Protein AF-A0A1F8PYB9-F1 (afdb_monomer)

Sequence (201 aa):
MAIEIEKSSCTGCSYCVLGCPTQAIRMVVEKDAWPDIDPGLCTECGDCLYLCPNNVFSAPWLEARPVELDEGYDAIVIGAGIGGLMTAAGLARAGKKVLVLEQLGFIGGKYTHLDYQGYAITTAAWTCPGPKSRIGRLCTRLGAPIEWVTIRDVTSRGEHWVLTRDGRRFGSTDEARKRWWAALKGWQRATGGSPICMTQA

Secondary structure (DSSP, 8-state):
---EE-GGG-----HHHHT-TT--EEEEESSSEEEEE-TTT-----HHHHH-TT--EE-TTTSPPPPPPPS--SEEEE--BHHHHHHHHHHHHTT--EEEE-SSSSSBGGG-EEEETTEEEE-S------TTSHHHHHHHHHT-------TT-TT------EE-TT--EES-HHHHHHHHHHHHHHHHHHHT--S------

Structure (mmCIF, N/CA/C/O backbone):
data_AF-A0A1F8PYB9-F1
#
_entry.id   AF-A0A1F8PYB9-F1
#
loop_
_atom_site.group_PDB
_atom_site.id
_atom_site.type_symbol
_atom_site.label_atom_id
_atom_site.label_alt_id
_atom_site.label_comp_id
_atom_site.label_asym_id
_atom_site.label_entity_id
_atom_site.label_seq_id
_atom_site.pdbx_PDB_ins_code
_atom_site.Cartn_x
_atom_site.Cartn_y
_atom_site.Cartn_z
_atom_site.occupancy
_atom_site.B_iso_or_equiv
_atom_site.auth_seq_id
_atom_site.auth_comp_id
_atom_site.auth_asym_id
_atom_site.auth_atom_id
_atom_site.pdbx_PDB_model_num
ATOM 1 N N . MET A 1 1 ? 11.063 -19.087 -16.675 1.00 61.28 1 MET A N 1
ATOM 2 C CA . MET A 1 1 ? 11.080 -18.387 -15.379 1.00 61.28 1 MET A CA 1
ATOM 3 C C . MET A 1 1 ? 10.445 -17.040 -15.639 1.00 61.28 1 MET A C 1
ATOM 5 O O . MET A 1 1 ? 11.020 -16.268 -16.395 1.00 61.28 1 MET A O 1
ATOM 9 N N . ALA A 1 2 ? 9.202 -16.836 -15.214 1.00 75.88 2 ALA A N 1
ATOM 10 C CA . ALA A 1 2 ? 8.488 -15.604 -15.523 1.00 75.88 2 ALA A CA 1
ATOM 11 C C . ALA A 1 2 ? 7.409 -15.378 -14.471 1.00 75.88 2 ALA A C 1
ATOM 13 O O . ALA A 1 2 ? 6.458 -16.148 -14.392 1.00 75.88 2 ALA A O 1
ATOM 14 N N . ILE A 1 3 ? 7.580 -14.325 -13.678 1.00 93.88 3 ILE A N 1
ATOM 15 C CA . ILE A 1 3 ? 6.450 -13.674 -13.023 1.00 93.88 3 ILE A CA 1
ATOM 16 C C . ILE A 1 3 ? 5.534 -13.201 -14.157 1.00 93.88 3 ILE A C 1
ATOM 18 O O . ILE A 1 3 ? 5.980 -12.476 -15.051 1.00 93.88 3 ILE A O 1
ATOM 22 N N . GLU A 1 4 ? 4.291 -13.663 -14.166 1.00 94.94 4 GLU A N 1
ATOM 23 C CA . GLU A 1 4 ? 3.305 -13.304 -15.182 1.00 94.94 4 GLU A CA 1
ATOM 24 C C . GLU A 1 4 ? 2.754 -11.898 -14.915 1.00 94.94 4 GLU A C 1
ATOM 26 O O . GLU A 1 4 ? 2.692 -11.457 -13.767 1.00 94.94 4 GLU A O 1
ATOM 31 N N . ILE A 1 5 ? 2.405 -11.171 -15.984 1.00 95.81 5 ILE A N 1
ATOM 32 C CA . ILE A 1 5 ? 1.985 -9.764 -15.915 1.00 95.81 5 ILE A CA 1
ATOM 33 C C . ILE A 1 5 ? 0.692 -9.564 -16.713 1.00 95.81 5 ILE A C 1
ATOM 35 O O . ILE A 1 5 ? 0.707 -9.598 -17.946 1.00 95.81 5 ILE A O 1
ATOM 39 N N . GLU A 1 6 ? -0.405 -9.259 -16.020 1.00 96.06 6 GLU A N 1
ATOM 40 C CA . GLU A 1 6 ? -1.681 -8.859 -16.618 1.00 96.06 6 GLU A CA 1
ATOM 41 C C . GLU A 1 6 ? -1.638 -7.385 -17.049 1.00 96.06 6 GLU A C 1
ATOM 43 O O . GLU A 1 6 ? -1.972 -6.458 -16.302 1.00 96.06 6 GLU A O 1
ATOM 48 N N . LYS A 1 7 ? -1.183 -7.153 -18.282 1.00 94.94 7 LYS A N 1
ATOM 49 C CA . LYS A 1 7 ? -0.927 -5.804 -18.808 1.00 94.94 7 LYS A CA 1
ATOM 50 C C . LYS A 1 7 ? -2.180 -4.931 -18.868 1.00 94.94 7 LYS A C 1
ATOM 52 O O . LYS A 1 7 ? -2.067 -3.728 -18.656 1.00 94.94 7 LYS A O 1
ATOM 57 N N . SER A 1 8 ? -3.357 -5.508 -19.123 1.00 94.31 8 SER A N 1
ATOM 58 C CA . SER A 1 8 ? -4.595 -4.734 -19.310 1.00 94.31 8 SER A CA 1
ATOM 59 C C . SER A 1 8 ? -5.075 -4.035 -18.033 1.00 94.31 8 SER A C 1
ATOM 61 O O . SER A 1 8 ? -5.722 -2.992 -18.101 1.00 94.31 8 SER A O 1
ATOM 63 N N . SER A 1 9 ? -4.705 -4.573 -16.868 1.00 94.62 9 SER A N 1
ATOM 64 C CA . SER A 1 9 ? -5.049 -4.022 -15.552 1.00 94.62 9 SER A CA 1
ATOM 65 C C . SER A 1 9 ? -3.976 -3.072 -15.002 1.00 94.62 9 SER A C 1
ATOM 67 O O . SER A 1 9 ? -4.119 -2.518 -13.908 1.00 94.62 9 SER A O 1
ATOM 69 N N . CYS A 1 10 ? -2.872 -2.866 -15.726 1.00 95.75 10 CYS A N 1
ATOM 70 C CA . CYS A 1 10 ? -1.803 -1.991 -15.273 1.00 95.75 10 CYS A CA 1
ATOM 71 C C . CYS A 1 10 ? -2.157 -0.517 -15.500 1.00 95.75 10 CYS A C 1
ATOM 73 O O . CYS A 1 10 ? -2.476 -0.090 -16.603 1.00 95.75 10 CYS A O 1
ATOM 75 N N . THR A 1 11 ? -2.038 0.295 -14.449 1.00 94.00 11 THR A N 1
ATOM 76 C CA . THR A 1 11 ? -2.284 1.745 -14.526 1.00 94.00 11 THR A CA 1
ATOM 77 C C . THR A 1 11 ? -1.016 2.572 -14.746 1.00 94.00 11 THR A C 1
ATOM 79 O O . THR A 1 11 ? -1.073 3.799 -14.718 1.00 94.00 11 THR A O 1
ATOM 82 N N . GLY A 1 12 ? 0.153 1.935 -14.880 1.00 94.94 12 GLY A N 1
ATOM 83 C CA . GLY A 1 12 ? 1.436 2.636 -15.018 1.00 94.94 12 GLY A CA 1
ATOM 84 C C . GLY A 1 12 ? 1.910 3.382 -13.760 1.00 94.94 12 GLY A C 1
ATOM 85 O O . GLY A 1 12 ? 2.812 4.213 -13.839 1.00 94.94 12 GLY A O 1
ATOM 86 N N . CYS A 1 13 ? 1.348 3.092 -12.576 1.00 93.12 13 CYS A N 1
ATOM 87 C CA . CYS A 1 13 ? 1.669 3.809 -11.328 1.00 93.12 13 CYS A CA 1
ATOM 88 C C . CYS A 1 13 ? 3.127 3.677 -10.849 1.00 93.12 13 CYS A C 1
ATOM 90 O O . CYS A 1 13 ? 3.539 4.401 -9.947 1.00 93.12 13 CYS A O 1
ATOM 92 N N . SER A 1 14 ? 3.898 2.757 -11.436 1.00 94.62 14 SER A N 1
ATOM 93 C CA . SER A 1 14 ? 5.331 2.560 -11.185 1.00 94.62 14 SER A CA 1
ATOM 94 C C . SER A 1 14 ? 5.722 2.137 -9.760 1.00 94.62 14 SER A C 1
ATOM 96 O O . SER A 1 14 ? 6.905 2.128 -9.446 1.00 94.62 14 SER A O 1
ATOM 98 N N . TYR A 1 15 ? 4.786 1.695 -8.911 1.00 95.56 15 TYR A N 1
ATOM 99 C CA . TYR A 1 15 ? 5.112 1.202 -7.559 1.00 95.56 15 TYR A CA 1
ATOM 100 C C . TYR A 1 15 ? 6.120 0.046 -7.588 1.00 95.56 15 TYR A C 1
ATOM 102 O O . TYR A 1 15 ? 7.078 0.038 -6.824 1.00 95.56 15 TYR A O 1
ATOM 110 N N . CYS A 1 16 ? 5.929 -0.899 -8.511 1.00 96.00 16 CYS A N 1
ATOM 111 C CA . CYS A 1 16 ? 6.835 -2.026 -8.717 1.00 96.00 16 CYS A CA 1
ATOM 112 C C . CYS A 1 16 ? 8.233 -1.599 -9.183 1.00 96.00 16 CYS A C 1
ATOM 114 O O . CYS A 1 16 ? 9.203 -2.252 -8.830 1.00 96.00 16 CYS A O 1
ATOM 116 N N . VAL A 1 17 ? 8.346 -0.508 -9.946 1.00 96.19 17 VAL A N 1
ATOM 117 C CA . VAL A 1 17 ? 9.638 0.051 -10.371 1.00 96.19 17 VAL A CA 1
ATOM 118 C C . VAL A 1 17 ? 10.334 0.695 -9.178 1.00 96.19 17 VAL A C 1
ATOM 120 O O . VAL A 1 17 ? 11.498 0.413 -8.917 1.00 96.19 17 VAL A O 1
ATOM 123 N N . LEU A 1 18 ? 9.605 1.529 -8.432 1.00 94.88 18 LEU A N 1
ATOM 124 C CA . LEU A 1 18 ? 10.143 2.269 -7.291 1.00 94.88 18 LEU A CA 1
ATOM 125 C C . LEU A 1 18 ? 10.603 1.343 -6.163 1.00 94.88 18 LEU A C 1
ATOM 127 O O . LEU A 1 18 ? 11.641 1.593 -5.564 1.00 94.88 18 LEU A O 1
ATOM 131 N N . GLY A 1 19 ? 9.848 0.282 -5.884 1.00 94.44 19 GLY A N 1
ATOM 132 C CA . GLY A 1 19 ? 10.175 -0.650 -4.809 1.00 94.44 19 GLY A CA 1
ATOM 133 C C . GLY A 1 19 ? 10.976 -1.880 -5.239 1.00 94.44 19 GLY A C 1
ATOM 134 O O . GLY A 1 19 ? 11.184 -2.749 -4.404 1.00 94.44 19 GLY A O 1
ATOM 135 N N . CYS A 1 20 ? 11.418 -2.000 -6.500 1.00 95.62 20 CYS A N 1
ATOM 136 C CA . CYS A 1 20 ? 12.241 -3.141 -6.909 1.00 95.62 20 CYS A CA 1
ATOM 137 C C . CYS A 1 20 ? 13.664 -3.010 -6.331 1.00 95.62 20 CYS A C 1
ATOM 139 O O . CYS A 1 20 ? 14.404 -2.114 -6.752 1.00 95.62 20 CYS A O 1
ATOM 141 N N . PRO A 1 21 ? 14.103 -3.920 -5.441 1.00 94.44 21 PRO A N 1
ATOM 142 C CA . PRO A 1 21 ? 15.392 -3.787 -4.762 1.00 94.44 21 PRO A CA 1
ATOM 143 C C . PRO A 1 21 ? 16.587 -3.929 -5.711 1.00 94.44 21 PRO A C 1
ATOM 145 O O . PRO A 1 21 ? 17.641 -3.345 -5.469 1.00 94.44 21 PRO A O 1
ATOM 148 N N . THR A 1 22 ? 16.431 -4.680 -6.805 1.00 95.88 22 THR A N 1
ATOM 149 C CA . THR A 1 22 ? 17.487 -4.908 -7.803 1.00 95.88 22 THR A CA 1
ATOM 150 C C . THR A 1 22 ? 17.332 -4.060 -9.059 1.00 95.88 22 THR A C 1
ATOM 152 O O . THR A 1 22 ? 18.095 -4.233 -10.004 1.00 95.88 22 THR A O 1
ATOM 155 N N . GLN A 1 23 ? 16.356 -3.143 -9.085 1.00 95.62 23 GLN A N 1
ATOM 156 C CA . GLN A 1 23 ? 16.054 -2.294 -10.245 1.00 95.62 23 GLN A CA 1
ATOM 157 C C . GLN A 1 23 ? 15.802 -3.093 -11.540 1.00 95.62 23 GLN A C 1
ATOM 159 O O . GLN A 1 23 ? 15.997 -2.590 -12.643 1.00 95.62 23 GLN A O 1
ATOM 164 N N . ALA A 1 24 ? 15.331 -4.337 -11.412 1.00 97.25 24 ALA A N 1
ATOM 165 C CA . ALA A 1 24 ? 15.043 -5.225 -12.535 1.00 97.25 24 ALA A CA 1
ATOM 166 C C . ALA A 1 24 ? 13.796 -4.817 -13.334 1.00 97.25 24 ALA A C 1
ATOM 168 O O . ALA A 1 24 ? 13.572 -5.334 -14.423 1.00 97.25 24 ALA A O 1
ATOM 169 N N . ILE A 1 25 ? 12.950 -3.935 -12.795 1.00 97.06 25 ILE A N 1
ATOM 170 C CA . ILE A 1 25 ? 11.667 -3.574 -13.402 1.00 97.06 25 ILE A CA 1
ATOM 171 C C . ILE A 1 25 ? 11.765 -2.181 -14.010 1.00 97.06 25 ILE A C 1
ATOM 173 O O . ILE A 1 25 ? 12.083 -1.215 -13.318 1.00 97.06 25 ILE A O 1
ATOM 177 N N . ARG A 1 26 ? 11.399 -2.059 -15.286 1.00 96.69 26 ARG A N 1
ATOM 178 C CA . ARG A 1 26 ? 11.195 -0.773 -15.963 1.00 96.69 26 ARG A CA 1
ATOM 179 C C . ARG A 1 26 ? 9.743 -0.608 -16.388 1.00 96.69 26 ARG A C 1
ATOM 181 O O . ARG A 1 26 ? 9.027 -1.588 -16.576 1.00 96.69 26 ARG A O 1
ATOM 188 N N . MET A 1 27 ? 9.317 0.640 -16.566 1.00 96.56 27 MET A N 1
ATOM 189 C CA . MET A 1 27 ? 7.995 0.942 -17.109 1.00 96.56 27 MET A CA 1
ATOM 190 C C . MET A 1 27 ? 8.078 1.208 -18.602 1.00 96.56 27 MET A C 1
ATOM 192 O O . MET A 1 27 ? 8.772 2.127 -19.035 1.00 96.56 27 MET A O 1
ATOM 196 N N . VAL A 1 28 ? 7.362 0.402 -19.378 1.00 95.88 28 VAL A N 1
ATOM 197 C CA . VAL A 1 28 ? 7.122 0.665 -20.793 1.00 95.88 28 VAL A CA 1
ATOM 198 C C . VAL A 1 28 ? 5.879 1.537 -20.877 1.00 95.88 28 VAL A C 1
ATOM 200 O O . VAL A 1 28 ? 4.845 1.196 -20.306 1.00 95.88 28 VAL A O 1
ATOM 203 N N . VAL A 1 29 ? 6.003 2.687 -21.537 1.00 93.56 29 VAL A N 1
ATOM 204 C CA . VAL A 1 29 ? 4.926 3.672 -21.679 1.00 93.56 29 VAL A CA 1
ATOM 205 C C . VAL A 1 29 ? 4.746 3.973 -23.159 1.00 93.56 29 VAL A C 1
ATOM 207 O O . VAL A 1 29 ? 5.607 4.587 -23.786 1.00 93.56 29 VAL A O 1
ATOM 210 N N . GLU A 1 30 ? 3.617 3.539 -23.702 1.00 89.50 30 GLU A N 1
ATOM 211 C CA . GLU A 1 30 ? 3.181 3.798 -25.071 1.00 89.50 30 GLU A CA 1
ATOM 212 C C . GLU A 1 30 ? 1.763 4.397 -25.034 1.00 89.50 30 GLU A C 1
ATOM 214 O O . GLU A 1 30 ? 1.504 5.334 -24.279 1.00 89.50 30 GLU A O 1
ATOM 219 N N . LYS A 1 31 ? 0.827 3.870 -25.836 1.00 89.19 31 LYS A N 1
ATOM 220 C CA . LYS A 1 31 ? -0.603 4.165 -25.678 1.00 89.19 31 LYS A CA 1
ATOM 221 C C . LYS A 1 31 ? -1.126 3.675 -24.320 1.00 89.19 31 LYS A C 1
ATOM 223 O O . LYS A 1 31 ? -1.939 4.357 -23.705 1.00 89.19 31 LYS A O 1
ATOM 228 N N . ASP A 1 32 ? -0.622 2.524 -23.885 1.00 90.44 32 ASP A N 1
ATOM 229 C CA . ASP A 1 32 ? -0.861 1.914 -22.578 1.00 90.44 32 ASP A CA 1
ATOM 230 C C . ASP A 1 32 ? 0.469 1.839 -21.802 1.00 90.44 32 ASP A C 1
ATOM 232 O O . ASP A 1 32 ? 1.531 2.147 -22.350 1.00 90.44 32 ASP A O 1
ATOM 236 N N . ALA A 1 33 ? 0.436 1.441 -20.528 1.00 92.25 33 ALA A N 1
ATOM 237 C CA . ALA A 1 33 ? 1.639 1.312 -19.705 1.00 92.25 33 ALA A CA 1
ATOM 238 C C . ALA A 1 33 ? 1.704 -0.052 -19.011 1.00 92.25 33 ALA A C 1
ATOM 240 O O . ALA A 1 33 ? 0.710 -0.497 -18.441 1.00 92.25 33 ALA A O 1
ATOM 241 N N . TRP A 1 34 ? 2.870 -0.704 -19.024 1.00 96.00 34 TRP A N 1
ATOM 242 C CA . TRP A 1 34 ? 3.085 -1.990 -18.350 1.00 96.00 34 TRP A CA 1
ATOM 243 C C . TRP A 1 34 ? 4.531 -2.170 -17.860 1.00 96.00 34 TRP A C 1
ATOM 245 O O . TRP A 1 34 ? 5.466 -1.611 -18.443 1.00 96.00 34 TRP A O 1
ATOM 255 N N . PRO A 1 35 ? 4.741 -2.967 -16.796 1.00 97.00 35 PRO A N 1
ATOM 256 C CA . PRO A 1 35 ? 6.075 -3.325 -16.342 1.00 97.00 35 PRO A CA 1
ATOM 257 C C . PRO A 1 35 ? 6.736 -4.331 -17.283 1.00 97.00 35 PRO A C 1
ATOM 259 O O . PRO A 1 35 ? 6.098 -5.259 -17.777 1.00 97.00 35 PRO A O 1
ATOM 262 N N . ASP A 1 36 ? 8.035 -4.152 -17.482 1.00 96.25 36 ASP A N 1
ATOM 263 C CA . ASP A 1 36 ? 8.930 -5.091 -18.151 1.00 96.25 36 ASP A CA 1
ATOM 264 C C . ASP A 1 36 ? 10.038 -5.478 -17.166 1.00 96.25 36 ASP A C 1
ATOM 266 O O . ASP A 1 36 ? 10.626 -4.599 -16.528 1.00 96.25 36 ASP A O 1
ATOM 270 N N . ILE A 1 37 ? 10.265 -6.782 -16.992 1.00 96.88 37 ILE A N 1
ATOM 271 C CA . ILE A 1 37 ? 11.191 -7.334 -15.995 1.00 96.88 37 ILE A CA 1
ATOM 272 C C . ILE A 1 37 ? 12.426 -7.870 -16.716 1.00 96.88 37 ILE A C 1
ATOM 274 O O . ILE A 1 37 ? 12.310 -8.751 -17.565 1.00 96.88 37 ILE A O 1
ATOM 278 N N . ASP A 1 38 ? 13.605 -7.384 -16.335 1.00 96.69 38 ASP A N 1
ATOM 279 C CA . ASP A 1 38 ? 14.887 -7.926 -16.772 1.00 96.69 38 ASP A CA 1
ATOM 280 C C . ASP A 1 38 ? 15.201 -9.230 -16.006 1.00 96.69 38 ASP A C 1
ATOM 282 O O . ASP A 1 38 ? 15.455 -9.194 -14.793 1.00 96.69 38 ASP A O 1
ATOM 286 N N . PRO A 1 39 ? 15.210 -10.397 -16.678 1.00 95.19 39 PRO A N 1
ATOM 287 C CA . PRO A 1 39 ? 15.487 -11.673 -16.027 1.00 95.19 39 PRO A CA 1
ATOM 288 C C . PRO A 1 39 ? 16.938 -11.804 -15.540 1.00 95.19 39 PRO A C 1
ATOM 290 O O . PRO A 1 39 ? 17.203 -12.643 -14.687 1.00 95.19 39 PRO A O 1
ATOM 293 N N . GLY A 1 40 ? 17.876 -10.998 -16.050 1.00 96.12 40 GLY A N 1
ATOM 294 C CA . GLY A 1 40 ? 19.268 -10.986 -15.598 1.00 96.12 40 GLY A CA 1
ATOM 295 C C . GLY A 1 40 ? 19.474 -10.275 -14.258 1.00 96.12 40 GLY A C 1
ATOM 296 O O . GLY A 1 40 ? 20.477 -10.517 -13.591 1.00 96.12 40 GLY A O 1
ATOM 297 N N . LEU A 1 41 ? 18.530 -9.418 -13.856 1.00 96.62 41 LEU A N 1
ATOM 298 C CA . LEU A 1 41 ? 18.568 -8.664 -12.596 1.00 96.62 41 LEU A CA 1
ATOM 299 C C . LEU A 1 41 ? 17.531 -9.147 -11.572 1.00 96.62 41 LEU A C 1
ATOM 301 O O . LEU A 1 41 ? 17.651 -8.861 -10.378 1.00 96.62 41 LEU A O 1
ATOM 305 N N . CYS A 1 42 ? 16.481 -9.836 -12.021 1.00 96.69 42 CYS A N 1
ATOM 306 C CA . CYS A 1 42 ? 15.416 -10.315 -11.151 1.00 96.69 42 CYS A CA 1
ATOM 307 C C . CYS A 1 42 ? 15.914 -11.439 -10.232 1.00 96.69 42 CYS A C 1
ATOM 309 O O . CYS A 1 42 ? 16.421 -12.458 -10.691 1.00 96.69 42 CYS A O 1
ATOM 311 N N . THR A 1 43 ? 15.714 -11.272 -8.926 1.00 95.50 43 THR A N 1
ATOM 312 C CA . THR A 1 43 ? 16.060 -12.271 -7.901 1.00 95.50 43 THR A CA 1
ATOM 313 C C . THR A 1 43 ? 14.863 -13.089 -7.427 1.00 95.50 43 THR A C 1
ATOM 315 O O . THR A 1 43 ? 14.997 -13.852 -6.477 1.00 95.50 43 THR A O 1
ATOM 318 N N . GLU A 1 44 ? 13.691 -12.900 -8.042 1.00 94.88 44 GLU A N 1
ATOM 319 C CA . GLU A 1 44 ? 12.432 -13.518 -7.611 1.00 94.88 44 GLU A CA 1
ATOM 320 C C . GLU A 1 44 ? 12.097 -13.260 -6.130 1.00 94.88 44 GLU A C 1
ATOM 322 O O . GLU A 1 44 ? 11.562 -14.120 -5.442 1.00 94.88 44 GLU A O 1
ATOM 327 N N . CYS A 1 45 ? 12.377 -12.056 -5.620 1.00 94.50 45 CYS A N 1
ATOM 328 C CA . CYS A 1 45 ? 12.043 -11.706 -4.233 1.00 94.50 45 CYS A CA 1
ATOM 329 C C . CYS A 1 45 ? 10.530 -11.622 -3.961 1.00 94.50 45 CYS A C 1
ATOM 331 O O . CYS A 1 45 ? 10.105 -11.746 -2.819 1.00 94.50 45 CYS A O 1
ATOM 333 N N . GLY A 1 46 ? 9.717 -11.397 -4.999 1.00 94.75 46 GLY A N 1
ATOM 334 C CA . GLY A 1 46 ? 8.261 -11.297 -4.885 1.00 94.75 46 GLY A CA 1
ATOM 335 C C . GLY A 1 46 ? 7.720 -9.906 -4.536 1.00 94.75 46 GLY A C 1
ATOM 336 O O . GLY A 1 46 ? 6.509 -9.722 -4.579 1.00 94.75 46 GLY A O 1
ATOM 337 N N . ASP A 1 47 ? 8.562 -8.895 -4.286 1.00 95.19 47 ASP A N 1
ATOM 338 C CA . ASP A 1 47 ? 8.101 -7.556 -3.865 1.00 95.19 47 ASP A CA 1
ATOM 339 C C . ASP A 1 47 ? 7.074 -6.943 -4.826 1.00 95.19 47 ASP A C 1
ATOM 341 O O . ASP A 1 47 ? 6.094 -6.334 -4.406 1.00 95.19 47 ASP A O 1
ATOM 345 N N . CYS A 1 48 ? 7.247 -7.143 -6.136 1.00 96.00 48 CYS A N 1
ATOM 346 C CA . CYS A 1 48 ? 6.317 -6.617 -7.134 1.00 96.00 48 CYS A CA 1
ATOM 347 C C . CYS A 1 48 ? 4.872 -7.127 -6.971 1.00 96.00 48 CYS A C 1
ATOM 349 O O . CYS A 1 48 ? 3.949 -6.357 -7.253 1.00 96.00 48 CYS A O 1
ATOM 351 N N . LEU A 1 49 ? 4.669 -8.348 -6.455 1.00 96.25 49 LEU A N 1
ATOM 352 C CA . LEU A 1 49 ? 3.342 -8.900 -6.161 1.00 96.25 49 LEU A CA 1
ATOM 353 C C . LEU A 1 49 ? 2.645 -8.084 -5.062 1.00 96.25 49 LEU A C 1
ATOM 355 O O . LEU A 1 49 ? 1.462 -7.788 -5.184 1.00 96.25 49 LEU A O 1
ATOM 359 N N . TYR A 1 50 ? 3.388 -7.642 -4.044 1.00 95.25 50 TYR A N 1
ATOM 360 C CA . TYR A 1 50 ? 2.846 -6.939 -2.871 1.00 95.25 50 TYR A CA 1
ATOM 361 C C . TYR A 1 50 ? 2.984 -5.415 -2.932 1.00 95.25 50 TYR A C 1
ATOM 363 O O . TYR A 1 50 ? 2.467 -4.701 -2.076 1.00 95.25 50 TYR A O 1
ATOM 371 N N . LEU A 1 51 ? 3.677 -4.881 -3.934 1.00 95.31 51 LEU A N 1
ATOM 372 C CA . LEU A 1 51 ? 3.723 -3.445 -4.205 1.00 95.31 51 LEU A CA 1
ATOM 373 C C . LEU A 1 51 ? 2.619 -3.009 -5.172 1.00 95.31 51 LEU A C 1
ATOM 375 O O . LEU A 1 51 ? 2.299 -1.822 -5.232 1.00 95.31 51 LEU A O 1
ATOM 379 N N . CYS A 1 52 ? 2.066 -3.923 -5.973 1.00 95.62 52 CYS A N 1
ATOM 380 C CA . CYS A 1 52 ? 1.140 -3.561 -7.036 1.00 95.62 52 CYS A CA 1
ATOM 381 C C . CYS A 1 52 ? -0.296 -3.393 -6.518 1.00 95.62 52 CYS A C 1
ATOM 383 O O . CYS A 1 52 ? -0.948 -4.380 -6.201 1.00 95.62 52 CYS A O 1
ATOM 385 N N . PRO A 1 53 ? -0.869 -2.177 -6.532 1.00 94.44 53 PRO A N 1
ATOM 386 C CA . PRO A 1 53 ? -2.244 -1.978 -6.075 1.00 94.44 53 PRO A CA 1
ATOM 387 C C . PRO A 1 53 ? -3.301 -2.594 -7.003 1.00 94.44 53 PRO A C 1
ATOM 389 O O . PRO A 1 53 ? -4.451 -2.721 -6.596 1.00 94.44 53 PRO A O 1
ATOM 392 N N . ASN A 1 54 ? -2.930 -2.947 -8.238 1.00 95.56 54 ASN A N 1
ATOM 393 C CA . ASN A 1 54 ? -3.834 -3.544 -9.222 1.00 95.56 54 ASN A CA 1
ATOM 394 C C . ASN A 1 54 ? -3.630 -5.062 -9.374 1.00 95.56 54 ASN A C 1
ATOM 396 O O . ASN A 1 54 ? -4.217 -5.642 -10.279 1.00 95.56 54 ASN A O 1
ATOM 400 N N . ASN A 1 55 ? -2.776 -5.687 -8.548 1.00 95.06 55 ASN A N 1
ATOM 401 C CA . ASN A 1 55 ? -2.512 -7.134 -8.551 1.00 95.06 55 ASN A CA 1
ATOM 402 C C . ASN A 1 55 ? -2.205 -7.713 -9.946 1.00 95.06 55 ASN A C 1
ATOM 404 O O . ASN A 1 55 ? -2.698 -8.775 -10.309 1.00 95.06 55 ASN A O 1
ATOM 408 N N . VAL A 1 56 ? -1.404 -7.003 -10.752 1.00 97.00 56 VAL A N 1
ATOM 409 C CA . VAL A 1 56 ? -1.095 -7.447 -12.128 1.00 97.00 56 VAL A CA 1
ATOM 410 C C . VAL A 1 56 ? -0.031 -8.537 -12.196 1.00 97.00 56 VAL A C 1
ATOM 412 O O . VAL A 1 56 ? 0.188 -9.067 -13.274 1.00 97.00 56 VAL A O 1
ATOM 415 N N . PHE A 1 57 ? 0.674 -8.817 -11.098 1.00 96.69 57 PHE A N 1
ATOM 416 C CA . PHE A 1 57 ? 1.745 -9.810 -11.065 1.00 96.69 57 PHE A CA 1
ATOM 417 C C . PHE A 1 57 ? 1.235 -11.122 -10.475 1.00 96.69 57 PHE A C 1
ATOM 419 O O . PHE A 1 57 ? 0.599 -11.102 -9.422 1.00 96.69 57 PHE A O 1
ATOM 426 N N . SER A 1 58 ? 1.581 -12.246 -11.099 1.00 95.00 58 SER A N 1
ATOM 427 C CA . SER A 1 58 ? 1.273 -13.588 -10.597 1.00 95.00 58 SER A CA 1
ATOM 428 C C . SER A 1 58 ? 2.495 -14.502 -10.668 1.00 95.00 58 SER A C 1
ATOM 430 O O . SER A 1 58 ? 3.175 -14.604 -11.689 1.00 95.00 58 SER A O 1
ATOM 432 N N . ALA A 1 59 ? 2.793 -15.162 -9.549 1.00 94.94 59 ALA A N 1
ATOM 433 C CA . ALA A 1 59 ? 3.851 -16.162 -9.433 1.00 94.94 59 ALA A CA 1
ATOM 434 C C . ALA A 1 59 ? 3.543 -17.069 -8.228 1.00 94.94 59 ALA A C 1
ATOM 436 O O . ALA A 1 59 ? 3.934 -16.729 -7.111 1.00 94.94 59 ALA A O 1
ATOM 437 N N . PRO A 1 60 ? 2.869 -18.221 -8.419 1.00 91.69 60 PRO A N 1
ATOM 438 C CA . PRO A 1 60 ? 2.387 -19.060 -7.314 1.00 91.69 60 PRO A CA 1
ATOM 439 C C . PRO A 1 60 ? 3.464 -19.508 -6.315 1.00 91.69 60 PRO A C 1
ATOM 441 O O . PRO A 1 60 ? 3.169 -19.785 -5.158 1.00 91.69 60 PRO A O 1
ATOM 444 N N . TRP A 1 61 ? 4.728 -19.578 -6.740 1.00 91.56 61 TRP A N 1
ATOM 445 C CA . TRP A 1 61 ? 5.858 -19.935 -5.876 1.00 91.56 61 TRP A CA 1
ATOM 446 C C . TRP A 1 61 ? 6.376 -18.776 -5.005 1.00 91.56 61 TRP A C 1
ATOM 448 O O . TRP A 1 61 ? 7.172 -19.020 -4.101 1.00 91.56 61 TRP A O 1
ATOM 458 N N . LEU A 1 62 ? 5.933 -17.541 -5.263 1.00 93.00 62 LEU A N 1
ATOM 459 C CA . LEU A 1 62 ? 6.261 -16.324 -4.505 1.00 93.00 62 LEU A CA 1
ATOM 460 C C . LEU A 1 62 ? 5.069 -15.793 -3.694 1.00 93.00 62 LEU A C 1
ATOM 462 O O . LEU A 1 62 ? 5.183 -14.786 -2.989 1.00 93.00 62 LEU A O 1
ATOM 466 N N . GLU A 1 63 ? 3.914 -16.450 -3.792 1.00 88.31 63 GLU A N 1
ATOM 467 C CA . GLU A 1 63 ? 2.741 -16.101 -3.003 1.00 88.31 63 GLU A CA 1
ATOM 468 C C . GLU A 1 63 ? 2.960 -16.433 -1.521 1.00 88.31 63 GLU A C 1
ATOM 470 O O . GLU A 1 63 ? 3.533 -17.458 -1.140 1.00 88.31 63 GLU A O 1
ATOM 475 N N . ALA A 1 64 ? 2.516 -15.521 -0.662 1.00 85.62 64 ALA A N 1
ATOM 476 C CA . ALA A 1 64 ? 2.642 -15.626 0.770 1.00 85.62 64 ALA A CA 1
ATOM 477 C C . ALA A 1 64 ? 1.735 -16.755 1.234 1.00 85.62 64 ALA A C 1
ATOM 479 O O . ALA A 1 64 ? 0.602 -16.910 0.773 1.00 85.62 64 ALA A O 1
ATOM 480 N N . ARG A 1 65 ? 2.233 -17.543 2.185 1.00 85.56 65 ARG A N 1
ATOM 481 C CA . ARG A 1 65 ? 1.398 -18.564 2.808 1.00 85.56 65 ARG A CA 1
ATOM 482 C C . ARG A 1 65 ? 0.221 -17.880 3.506 1.00 85.56 65 ARG A C 1
ATO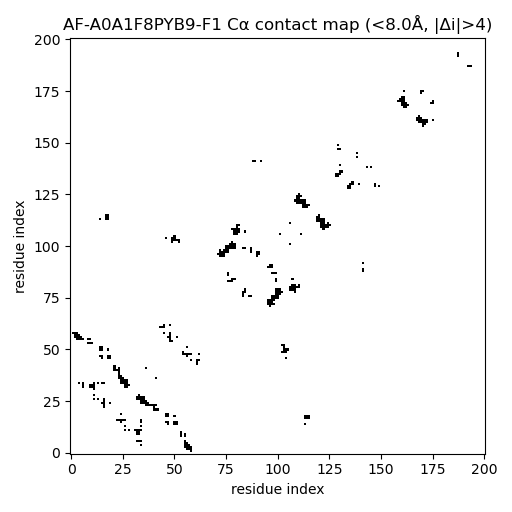M 484 O O . ARG A 1 65 ? 0.450 -16.883 4.196 1.00 85.56 65 ARG A O 1
ATOM 491 N N . PRO A 1 66 ? -1.004 -18.415 3.369 1.00 85.81 66 PRO A N 1
ATOM 492 C CA . PRO A 1 66 ? -2.135 -17.947 4.150 1.00 85.81 66 PRO A CA 1
ATOM 493 C C . PRO A 1 66 ? -1.775 -17.919 5.636 1.00 85.81 66 PRO A C 1
ATOM 495 O O . PRO A 1 66 ? -1.172 -18.859 6.157 1.00 85.81 66 PRO A O 1
ATOM 498 N N . VAL A 1 67 ? -2.107 -16.816 6.299 1.00 87.50 67 VAL A N 1
ATOM 499 C CA . VAL A 1 67 ? -1.943 -16.692 7.747 1.00 87.50 67 VAL A CA 1
ATOM 500 C C . VAL A 1 67 ? -3.097 -17.438 8.411 1.00 87.50 67 VAL A C 1
ATOM 502 O O . VAL A 1 67 ? -4.251 -17.229 8.040 1.00 87.50 67 VAL A O 1
ATOM 505 N N . GLU A 1 68 ? -2.785 -18.290 9.386 1.00 90.88 68 GLU A N 1
ATOM 506 C CA . GLU A 1 68 ? -3.798 -18.913 10.243 1.00 90.88 68 GLU A CA 1
ATOM 507 C C . GLU A 1 68 ? -4.543 -17.817 11.012 1.00 90.88 68 GLU A C 1
ATOM 509 O O . GLU A 1 68 ? -3.932 -17.000 11.706 1.00 90.88 68 GLU A O 1
ATOM 514 N N . LEU A 1 69 ? -5.863 -17.771 10.850 1.00 91.62 69 LEU A N 1
ATOM 515 C CA . LEU A 1 69 ? -6.716 -16.780 11.495 1.00 91.62 69 LEU A CA 1
ATOM 516 C C . LEU A 1 69 ? -7.342 -17.375 12.754 1.00 91.62 69 LEU A C 1
ATOM 518 O O . LEU A 1 69 ? -7.703 -18.550 12.784 1.00 91.62 69 LEU A O 1
ATOM 522 N N . ASP A 1 70 ? -7.527 -16.542 13.774 1.00 89.69 70 ASP A N 1
ATOM 523 C CA . ASP A 1 70 ? -8.276 -16.957 14.955 1.00 89.69 70 ASP A CA 1
ATOM 524 C C . ASP A 1 70 ? -9.746 -17.223 14.604 1.00 89.69 70 ASP A C 1
ATOM 526 O O . ASP A 1 70 ? -10.349 -16.537 13.771 1.00 89.69 70 ASP A O 1
ATOM 530 N N . GLU A 1 71 ? -10.381 -18.123 15.353 1.00 83.12 71 GLU A N 1
ATOM 531 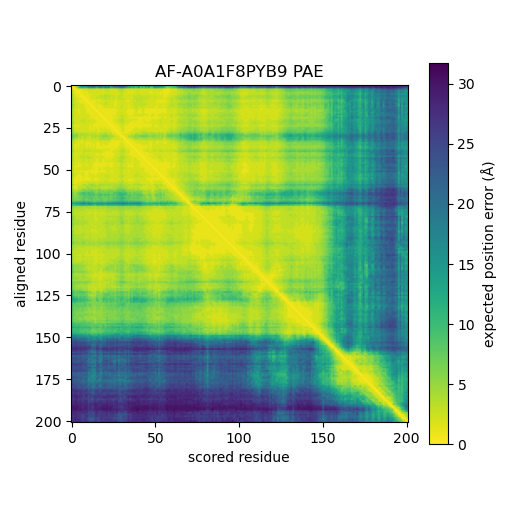C CA . GLU A 1 71 ? -11.833 -18.257 15.320 1.00 83.12 71 GLU A CA 1
ATOM 532 C C . GLU A 1 71 ? -12.495 -17.040 15.998 1.00 83.12 71 GLU A C 1
ATOM 534 O O . GLU A 1 71 ? -12.255 -16.726 17.168 1.00 83.12 71 GLU A O 1
ATOM 539 N N . GLY A 1 72 ? -13.335 -16.329 15.240 1.00 90.31 72 GLY A N 1
ATOM 540 C CA . GLY A 1 72 ? -14.189 -15.245 15.730 1.00 90.31 72 GLY A CA 1
ATOM 541 C C . GLY A 1 72 ? -13.553 -13.851 15.691 1.00 90.31 72 GLY A C 1
ATOM 542 O O . GLY A 1 72 ? -12.632 -13.539 16.446 1.00 90.31 72 GLY A O 1
ATOM 543 N N . TYR A 1 73 ? -14.133 -12.980 14.863 1.00 97.44 73 TYR A N 1
ATOM 544 C CA . TYR A 1 73 ? -13.915 -11.532 14.848 1.00 97.44 73 TYR A CA 1
ATOM 545 C C . TYR A 1 73 ? -15.278 -10.834 14.896 1.00 97.44 73 TYR A C 1
ATOM 547 O O . TYR A 1 73 ? -16.225 -11.281 14.252 1.00 97.44 73 TYR A O 1
ATOM 555 N N . ASP A 1 74 ? -15.382 -9.725 15.626 1.00 97.94 74 ASP A N 1
ATOM 556 C CA . ASP A 1 74 ? -16.581 -8.878 15.619 1.00 97.94 74 ASP A CA 1
ATOM 557 C C . 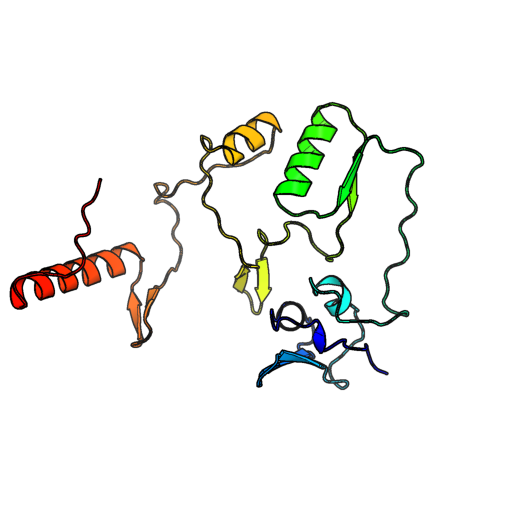ASP A 1 74 ? -16.730 -8.116 14.294 1.00 97.94 74 ASP A C 1
ATOM 559 O O . ASP A 1 74 ? -17.838 -7.769 13.888 1.00 97.94 74 ASP A O 1
ATOM 563 N N . ALA A 1 75 ? -15.604 -7.794 13.651 1.00 97.94 75 ALA A N 1
ATOM 564 C CA . ALA A 1 75 ? -15.565 -7.066 12.392 1.00 97.94 75 ALA A CA 1
ATOM 565 C C . ALA A 1 75 ? -14.301 -7.391 11.588 1.00 97.94 75 ALA A C 1
ATOM 567 O O . ALA A 1 75 ? -13.218 -7.565 12.149 1.00 97.94 75 ALA A O 1
ATOM 568 N N . ILE A 1 76 ? -14.444 -7.390 10.263 1.00 97.69 76 ILE A N 1
ATOM 569 C CA . ILE A 1 76 ? -13.337 -7.471 9.308 1.00 97.69 76 ILE A CA 1
ATOM 570 C C . ILE A 1 76 ? -13.296 -6.154 8.533 1.00 97.69 76 ILE A C 1
ATOM 572 O O . ILE A 1 76 ? -14.308 -5.711 7.990 1.00 97.69 76 ILE A O 1
ATOM 576 N N . VAL A 1 77 ? -12.128 -5.523 8.488 1.00 98.31 77 VAL A N 1
ATOM 577 C CA . VAL A 1 77 ? -11.865 -4.298 7.734 1.00 98.31 77 VAL A CA 1
ATOM 578 C C . VAL A 1 77 ? -10.931 -4.634 6.579 1.00 98.31 77 VAL A C 1
ATOM 580 O O . VAL A 1 77 ? -9.817 -5.101 6.796 1.00 98.31 77 VAL A O 1
ATOM 583 N N . ILE A 1 78 ? -11.381 -4.385 5.351 1.00 97.44 78 ILE A N 1
ATOM 584 C CA . ILE A 1 78 ? -10.595 -4.629 4.137 1.00 97.44 78 ILE A CA 1
ATOM 585 C C . ILE A 1 78 ? -9.969 -3.305 3.680 1.00 97.44 78 ILE A C 1
ATOM 587 O O . ILE A 1 78 ? -10.677 -2.337 3.396 1.00 97.44 78 ILE A O 1
ATOM 591 N N . GLY A 1 79 ? -8.641 -3.280 3.620 1.00 96.88 79 GLY A N 1
ATOM 592 C CA . GLY A 1 79 ? -7.790 -2.143 3.287 1.00 96.88 79 GLY A CA 1
ATOM 593 C C . GLY A 1 79 ? -7.236 -1.433 4.525 1.00 96.88 79 GLY A C 1
ATOM 594 O O . GLY A 1 79 ? -7.983 -0.886 5.336 1.00 96.88 79 GLY A O 1
ATOM 595 N N . ALA A 1 80 ? -5.912 -1.336 4.627 1.00 96.81 80 ALA A N 1
ATOM 596 C CA . ALA A 1 80 ? -5.187 -0.611 5.672 1.00 96.81 80 ALA A CA 1
ATOM 597 C C . ALA A 1 80 ? -4.828 0.826 5.247 1.00 96.81 80 ALA A C 1
ATOM 599 O O . ALA A 1 80 ? -3.809 1.387 5.651 1.00 96.81 80 ALA A O 1
ATOM 600 N N . GLY A 1 81 ? -5.681 1.459 4.439 1.00 94.56 81 GLY A N 1
ATOM 601 C CA . GLY A 1 81 ? -5.624 2.900 4.191 1.00 94.56 81 GLY A CA 1
ATOM 602 C C . GLY A 1 81 ? -6.094 3.718 5.400 1.00 94.56 81 GLY A C 1
ATOM 603 O O . GLY A 1 81 ? -6.584 3.173 6.389 1.00 94.56 81 GLY A O 1
ATOM 604 N N . ILE A 1 82 ? -6.027 5.051 5.298 1.00 90.81 82 ILE A N 1
ATOM 605 C CA . ILE A 1 82 ? -6.447 5.962 6.380 1.00 90.81 82 ILE A CA 1
ATOM 606 C C . ILE A 1 82 ? -7.854 5.646 6.921 1.00 90.81 82 ILE A C 1
ATOM 608 O O . ILE A 1 82 ? -8.053 5.604 8.130 1.00 90.81 82 ILE A O 1
ATOM 612 N N . GLY A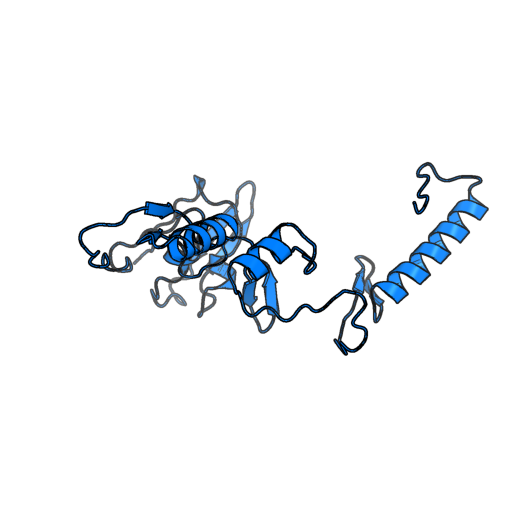 1 83 ? -8.821 5.371 6.038 1.00 92.19 83 GLY A N 1
ATOM 613 C CA . GLY A 1 83 ? -10.202 5.075 6.424 1.00 92.19 83 GLY A CA 1
ATOM 614 C C . GLY A 1 83 ? -10.355 3.724 7.121 1.00 92.19 83 GLY A C 1
ATOM 615 O O . GLY A 1 83 ? -11.051 3.637 8.133 1.00 92.19 83 GLY A O 1
ATOM 616 N N . GLY A 1 84 ? -9.672 2.691 6.623 1.00 96.25 84 GLY A N 1
ATOM 617 C CA . GLY A 1 84 ? -9.705 1.357 7.218 1.00 96.25 84 GLY A CA 1
ATOM 618 C C . GLY A 1 84 ? -9.026 1.329 8.582 1.00 96.25 84 GLY A C 1
ATOM 619 O O . GLY A 1 84 ? -9.636 0.906 9.559 1.00 96.25 84 GLY A O 1
ATOM 620 N N . LEU A 1 85 ? -7.826 1.905 8.696 1.00 94.50 85 LEU A N 1
ATOM 621 C CA . LEU A 1 85 ? -7.108 1.996 9.970 1.00 94.50 85 LEU A CA 1
ATOM 622 C C . LEU A 1 85 ? -7.873 2.820 11.012 1.00 94.50 85 LEU A C 1
ATOM 624 O O . LEU A 1 85 ? -7.960 2.416 12.169 1.00 94.50 85 LEU A O 1
ATOM 628 N N . MET A 1 86 ? -8.481 3.945 10.620 1.00 93.19 86 MET A N 1
ATOM 629 C CA . MET A 1 86 ? -9.314 4.743 11.528 1.00 93.19 86 MET A CA 1
ATOM 630 C C . MET A 1 86 ? -10.564 3.988 11.989 1.00 93.19 86 MET A C 1
ATOM 632 O O . MET A 1 86 ? -10.923 4.061 13.165 1.00 93.19 86 MET A O 1
ATOM 636 N N . THR A 1 87 ? -11.212 3.255 11.081 1.00 95.94 87 THR A N 1
ATOM 637 C CA . THR A 1 87 ? -12.371 2.408 11.399 1.00 95.94 87 THR A CA 1
ATOM 638 C C . THR A 1 87 ? -11.979 1.295 12.364 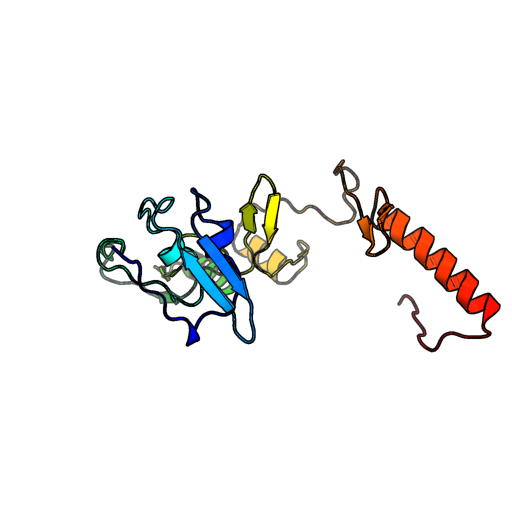1.00 95.94 87 THR A C 1
ATOM 640 O O . THR A 1 87 ? -12.605 1.145 13.413 1.00 95.94 87 THR A O 1
ATOM 643 N N . ALA A 1 88 ? -10.906 0.566 12.054 1.00 97.25 88 ALA A N 1
ATOM 644 C CA . ALA A 1 88 ? -10.403 -0.527 12.872 1.00 97.25 88 ALA A CA 1
ATOM 645 C C . ALA A 1 88 ? -10.002 -0.049 14.272 1.00 97.25 88 ALA A C 1
ATOM 647 O O . ALA A 1 88 ? -10.426 -0.639 15.262 1.00 97.25 88 ALA A O 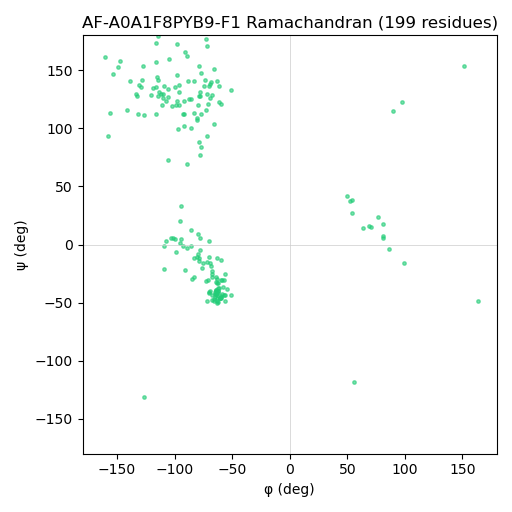1
ATOM 648 N N . ALA A 1 89 ? -9.275 1.069 14.372 1.00 95.31 89 ALA A N 1
ATOM 649 C CA . ALA A 1 89 ? -8.900 1.660 15.654 1.00 95.31 89 ALA A CA 1
ATOM 650 C C . ALA A 1 89 ? -10.126 2.095 16.476 1.00 95.31 89 ALA A C 1
ATOM 652 O O . ALA A 1 89 ? -10.161 1.899 17.691 1.00 95.31 89 ALA A O 1
ATOM 653 N N . GLY A 1 90 ? -11.147 2.662 15.827 1.00 95.56 90 GLY A N 1
ATOM 654 C CA . GLY A 1 90 ? -12.402 3.036 16.481 1.00 95.56 90 GLY A CA 1
ATOM 655 C C . GLY A 1 90 ? -13.156 1.832 17.046 1.00 95.56 90 GLY A C 1
ATOM 656 O O . GLY A 1 90 ? -13.580 1.865 18.201 1.00 95.56 90 GLY A O 1
ATOM 657 N N . LEU A 1 91 ? -13.280 0.763 16.258 1.00 96.94 91 LEU A N 1
ATOM 658 C CA . LEU A 1 91 ? -13.919 -0.489 16.668 1.00 96.94 91 LEU A CA 1
ATOM 659 C C . LEU A 1 91 ? -13.138 -1.186 17.791 1.00 96.94 91 LEU A C 1
ATOM 661 O O . LEU A 1 91 ? -13.734 -1.566 18.798 1.00 96.94 91 LEU A O 1
ATOM 665 N N . ALA A 1 92 ? -11.813 -1.274 17.673 1.00 96.00 92 ALA A N 1
ATOM 666 C CA . ALA A 1 92 ? -10.952 -1.837 18.711 1.00 96.00 92 ALA A CA 1
ATOM 667 C C . ALA A 1 92 ? -11.091 -1.069 20.034 1.00 96.00 92 ALA A C 1
ATOM 669 O O . ALA A 1 92 ? -11.260 -1.667 21.095 1.00 96.00 92 ALA A O 1
ATOM 670 N N . ARG A 1 93 ? -11.131 0.271 19.980 1.00 94.06 93 ARG A N 1
ATOM 671 C CA . ARG A 1 93 ? -11.378 1.112 21.161 1.00 94.06 93 ARG A CA 1
ATOM 672 C C . ARG A 1 93 ? -12.771 0.908 21.765 1.00 94.06 93 ARG A C 1
ATOM 674 O O . ARG A 1 93 ? -12.939 1.094 22.966 1.00 94.06 93 ARG A O 1
ATOM 681 N N . ALA A 1 94 ? -13.756 0.520 20.959 1.00 95.69 94 ALA A N 1
ATOM 682 C CA . ALA A 1 94 ? -15.087 0.130 21.422 1.00 95.69 94 ALA A CA 1
ATOM 683 C C . ALA A 1 94 ? -15.150 -1.317 21.963 1.00 95.69 94 ALA A C 1
ATOM 685 O O . ALA A 1 94 ? -16.242 -1.822 22.217 1.00 95.69 94 ALA A O 1
ATOM 686 N N . GLY A 1 95 ? -14.003 -1.985 22.138 1.00 96.38 95 GLY A N 1
ATOM 687 C CA . GLY A 1 95 ? -13.908 -3.336 22.693 1.00 96.38 95 GLY A CA 1
ATOM 688 C C . GLY A 1 95 ? -14.198 -4.452 21.690 1.00 96.38 95 GLY A C 1
ATOM 689 O O . GLY A 1 95 ? -14.498 -5.565 22.109 1.00 96.38 95 GLY A O 1
ATOM 690 N N . LYS A 1 96 ? -14.151 -4.170 20.381 1.00 98.00 96 LYS A N 1
ATOM 691 C CA . LYS A 1 96 ? -14.367 -5.168 19.323 1.00 98.00 96 LYS A CA 1
ATOM 692 C C . LYS A 1 96 ? -13.065 -5.862 18.931 1.00 98.00 96 LYS A C 1
ATOM 694 O O . LYS A 1 96 ? -12.035 -5.203 18.794 1.00 98.00 96 LYS A O 1
ATOM 699 N N . LYS A 1 97 ? -13.116 -7.172 18.679 1.00 97.75 97 LYS A N 1
ATOM 700 C CA . LYS A 1 97 ? -12.027 -7.935 18.058 1.00 97.75 97 LYS A CA 1
ATOM 701 C C . LYS A 1 97 ? -12.083 -7.732 16.543 1.00 97.75 97 LYS A C 1
ATOM 703 O O . LYS A 1 97 ? -13.003 -8.212 15.884 1.00 97.75 97 LYS A O 1
ATOM 708 N N . VAL A 1 98 ? -11.121 -6.991 15.998 1.00 97.81 98 VAL A N 1
ATOM 709 C CA . VAL A 1 98 ? -11.121 -6.560 14.590 1.00 97.81 98 VAL A CA 1
ATOM 710 C C . VAL A 1 98 ? -9.975 -7.212 13.826 1.00 97.81 98 VAL A C 1
ATOM 712 O O . VAL A 1 98 ? -8.830 -7.135 14.265 1.00 97.81 98 VAL A O 1
ATOM 715 N N . LEU A 1 99 ? -10.276 -7.789 12.663 1.00 97.31 99 LEU A N 1
ATOM 716 C CA . LEU A 1 99 ? -9.282 -8.206 11.673 1.00 97.31 99 LEU A CA 1
ATOM 717 C C . LEU A 1 99 ? -9.122 -7.107 10.620 1.00 97.31 99 LEU A C 1
ATOM 719 O O . LEU A 1 99 ? -10.120 -6.640 10.074 1.00 97.31 99 LEU A O 1
ATOM 723 N N . VAL A 1 100 ? -7.888 -6.710 10.311 1.00 97.31 100 VAL A N 1
ATOM 724 C CA . VAL A 1 100 ? -7.589 -5.816 9.182 1.00 97.31 100 VAL A CA 1
ATOM 725 C C . VAL A 1 100 ? -6.858 -6.618 8.116 1.00 97.31 100 VAL A C 1
ATOM 727 O O . VAL A 1 100 ? -5.842 -7.239 8.412 1.00 97.31 100 VAL A O 1
ATOM 730 N N . LEU A 1 101 ? -7.370 -6.592 6.889 1.00 95.75 101 LEU A N 1
ATOM 731 C CA . LEU A 1 101 ? -6.770 -7.248 5.731 1.00 95.75 101 LEU A CA 1
ATOM 732 C C . LEU A 1 101 ? -6.221 -6.189 4.780 1.00 95.75 101 LEU A C 1
ATOM 734 O O . LEU A 1 101 ? -6.934 -5.257 4.422 1.00 95.75 101 LEU A O 1
ATOM 738 N N . GLU A 1 102 ? -4.973 -6.333 4.358 1.00 95.25 102 GLU A N 1
ATOM 739 C CA . GLU A 1 102 ? -4.322 -5.466 3.377 1.00 95.25 102 GLU A CA 1
ATOM 740 C C . GLU A 1 102 ? -3.664 -6.348 2.319 1.00 95.25 102 GLU A C 1
ATOM 742 O O . GLU A 1 102 ? -3.091 -7.383 2.650 1.00 95.25 102 GLU A O 1
ATOM 747 N N . GLN A 1 103 ? -3.796 -5.955 1.054 1.00 93.81 103 GLN A N 1
ATOM 748 C CA . GLN A 1 103 ? -3.207 -6.689 -0.066 1.00 93.81 103 GLN A CA 1
ATOM 749 C C . GLN A 1 103 ? -1.744 -6.289 -0.294 1.00 93.81 103 GLN A C 1
ATOM 751 O O . GLN A 1 103 ? -0.951 -7.084 -0.788 1.00 93.81 103 GLN A O 1
ATOM 756 N N . LEU A 1 104 ? -1.389 -5.045 0.040 1.00 93.88 104 LEU A N 1
ATOM 757 C CA . LEU A 1 104 ? -0.042 -4.525 -0.119 1.00 93.88 104 LEU A CA 1
ATOM 758 C C . LEU A 1 104 ? 0.875 -5.019 1.006 1.00 93.88 104 LEU A C 1
ATOM 760 O O . LEU A 1 104 ? 0.453 -5.237 2.139 1.00 93.88 104 LEU A O 1
ATOM 764 N N . GLY A 1 105 ? 2.175 -5.086 0.724 1.00 91.75 105 GLY A N 1
ATOM 765 C CA . GLY A 1 105 ? 3.211 -5.410 1.713 1.00 91.75 105 GLY A CA 1
ATOM 766 C C . GLY A 1 105 ? 3.437 -4.310 2.759 1.00 91.75 105 GLY A C 1
ATOM 767 O O . GLY A 1 105 ? 4.337 -4.411 3.587 1.00 91.75 105 GLY A O 1
ATOM 768 N N . PHE A 1 106 ? 2.648 -3.234 2.712 1.00 92.06 106 PHE A N 1
ATOM 769 C CA . PHE A 1 106 ? 2.735 -2.074 3.586 1.00 92.06 106 PHE A CA 1
ATOM 770 C C . PHE A 1 106 ? 1.346 -1.467 3.828 1.00 92.06 106 PHE A C 1
ATOM 772 O O . PHE A 1 106 ? 0.426 -1.607 3.026 1.00 92.06 106 PHE A O 1
ATOM 779 N N . ILE A 1 107 ? 1.210 -0.722 4.924 1.00 94.62 107 ILE A N 1
ATOM 780 C CA . ILE A 1 107 ? -0.033 -0.034 5.301 1.00 94.62 107 ILE A CA 1
ATOM 781 C C . ILE A 1 107 ? -0.027 1.445 4.882 1.00 94.62 107 ILE A C 1
ATOM 783 O O . ILE A 1 107 ? 0.982 2.002 4.453 1.00 94.62 107 ILE A O 1
ATOM 787 N N . GLY A 1 108 ? -1.170 2.114 5.035 1.00 91.94 108 GLY A N 1
ATOM 788 C CA . GLY A 1 108 ? -1.351 3.543 4.760 1.00 91.94 108 GLY A CA 1
ATOM 789 C C . GLY A 1 108 ? -1.986 3.832 3.399 1.00 91.94 108 GLY A C 1
ATOM 790 O O . GLY A 1 108 ? -2.523 4.924 3.190 1.00 91.94 108 GLY A O 1
ATOM 791 N N . GLY A 1 109 ? -2.019 2.856 2.489 1.00 91.38 109 GLY A N 1
ATOM 792 C CA . GLY A 1 109 ? -2.635 2.996 1.170 1.00 91.38 109 GLY A CA 1
ATOM 793 C C . GLY A 1 109 ? -2.041 4.177 0.400 1.00 91.38 109 GLY A C 1
ATOM 794 O O . GLY A 1 109 ? -0.850 4.210 0.128 1.00 91.38 109 GLY A O 1
ATOM 795 N N . LYS A 1 110 ? -2.860 5.179 0.059 1.00 90.75 110 LYS A N 1
ATOM 796 C CA . LYS A 1 110 ? -2.402 6.399 -0.636 1.00 90.75 110 LYS A CA 1
ATOM 797 C C . LYS A 1 110 ? -1.738 7.445 0.268 1.00 90.75 110 LYS A C 1
ATOM 799 O O . LYS A 1 110 ? -1.209 8.421 -0.250 1.00 90.75 110 LYS A O 1
ATOM 804 N N . TYR A 1 111 ? -1.783 7.260 1.586 1.00 89.75 111 TYR A N 1
ATOM 805 C CA . TYR A 1 111 ? -1.201 8.157 2.591 1.00 89.75 111 TYR A CA 1
ATOM 806 C C . TYR A 1 111 ? 0.204 7.716 3.036 1.00 89.75 111 TYR A C 1
ATOM 808 O O . TYR A 1 111 ? 0.657 8.098 4.112 1.00 89.75 111 TYR A O 1
ATOM 816 N N . THR A 1 112 ? 0.888 6.904 2.227 1.00 90.56 112 THR A N 1
ATOM 817 C CA . THR A 1 112 ? 2.251 6.434 2.506 1.00 90.56 112 THR A CA 1
ATOM 818 C C . THR A 1 112 ? 3.258 6.973 1.485 1.00 90.56 112 THR A C 1
ATOM 820 O O . THR A 1 112 ? 2.901 7.711 0.556 1.00 90.56 112 THR A O 1
ATOM 823 N N . HIS A 1 113 ? 4.523 6.614 1.652 1.00 91.00 113 HIS A N 1
ATOM 824 C CA . HIS A 1 113 ? 5.594 6.871 0.700 1.00 91.00 113 HIS A CA 1
ATOM 825 C C . HIS A 1 113 ? 6.337 5.574 0.374 1.00 91.00 113 HIS A C 1
ATOM 827 O O . HIS A 1 113 ? 6.338 4.637 1.167 1.00 91.00 113 HIS A O 1
ATOM 833 N N . LEU A 1 114 ? 6.937 5.536 -0.811 1.00 89.81 114 LEU A N 1
ATOM 834 C CA . LEU A 1 114 ? 7.931 4.545 -1.197 1.00 89.81 114 LEU A CA 1
ATOM 835 C C . LEU A 1 114 ? 9.294 5.226 -1.199 1.00 89.81 114 LEU A C 1
ATOM 837 O O . LEU A 1 114 ? 9.430 6.324 -1.745 1.00 89.81 114 LEU A O 1
ATOM 841 N N . ASP A 1 115 ? 10.290 4.581 -0.609 1.00 87.81 115 ASP A N 1
ATOM 842 C CA . ASP A 1 115 ? 11.661 5.071 -0.662 1.00 87.81 115 ASP A CA 1
ATOM 843 C C . ASP A 1 115 ? 12.282 4.734 -2.014 1.00 87.81 115 ASP A C 1
ATOM 845 O O . ASP A 1 115 ? 12.281 3.587 -2.453 1.00 87.81 115 ASP A O 1
ATOM 849 N N . TYR A 1 116 ? 12.833 5.743 -2.681 1.00 86.69 116 TYR A N 1
ATOM 850 C CA . TYR A 1 116 ? 13.503 5.583 -3.961 1.00 86.69 116 TYR A CA 1
ATOM 851 C C . TYR A 1 116 ? 14.738 6.475 -4.018 1.00 86.69 116 TYR A C 1
ATOM 853 O O . TYR A 1 116 ? 14.635 7.698 -3.965 1.00 86.69 116 TYR A O 1
ATOM 861 N N . GLN A 1 117 ? 15.921 5.862 -4.114 1.00 86.19 117 GLN A N 1
ATOM 862 C CA . GLN A 1 117 ? 17.211 6.567 -4.196 1.00 86.19 117 GLN A CA 1
ATOM 863 C C . GLN A 1 117 ? 17.427 7.606 -3.074 1.00 86.19 117 GLN A C 1
ATOM 865 O O . GLN A 1 117 ? 17.987 8.675 -3.301 1.00 86.19 117 GLN A O 1
ATOM 870 N N . GLY A 1 118 ? 16.965 7.300 -1.857 1.00 85.00 118 GLY A N 1
ATOM 871 C CA . GLY A 1 118 ? 17.056 8.203 -0.703 1.00 85.00 118 GLY A CA 1
ATOM 872 C C . GLY A 1 118 ? 15.976 9.290 -0.648 1.00 85.00 118 GLY A C 1
ATOM 873 O O . GLY A 1 118 ? 16.017 10.139 0.240 1.00 85.00 118 GLY A O 1
ATOM 874 N N . TYR A 1 119 ? 15.002 9.265 -1.560 1.00 85.50 119 TYR A N 1
ATOM 875 C CA . TYR A 1 119 ? 13.858 10.172 -1.574 1.00 85.50 119 TYR A CA 1
ATOM 876 C C . TYR A 1 119 ? 12.569 9.438 -1.205 1.00 85.50 119 TYR A C 1
ATOM 878 O O . TYR A 1 119 ? 12.280 8.372 -1.742 1.00 85.50 119 TYR A O 1
ATOM 886 N N . ALA A 1 120 ? 11.751 10.054 -0.351 1.00 86.69 120 ALA A N 1
ATOM 887 C CA . ALA A 1 120 ? 10.404 9.579 -0.054 1.00 86.69 120 ALA A CA 1
ATOM 888 C C . ALA A 1 120 ? 9.431 10.022 -1.161 1.00 86.69 120 ALA A C 1
ATOM 890 O O . ALA A 1 120 ? 9.060 11.197 -1.256 1.00 86.69 120 ALA A O 1
ATOM 891 N N . ILE A 1 121 ? 8.998 9.084 -2.002 1.00 88.75 121 ILE A N 1
ATOM 892 C CA . ILE A 1 121 ? 8.033 9.322 -3.078 1.00 88.75 121 ILE A CA 1
ATOM 893 C C . ILE A 1 121 ? 6.627 9.045 -2.556 1.00 88.75 121 ILE A C 1
ATOM 895 O O . ILE A 1 121 ? 6.268 7.909 -2.252 1.00 88.75 121 ILE A O 1
ATOM 899 N N . THR A 1 122 ? 5.803 10.087 -2.444 1.00 88.81 122 THR A N 1
ATOM 900 C CA . THR A 1 122 ? 4.413 9.930 -1.994 1.00 88.81 122 THR A CA 1
ATOM 901 C C . THR A 1 122 ? 3.589 9.075 -2.961 1.00 88.81 122 THR A C 1
ATOM 903 O O . THR A 1 122 ? 3.692 9.189 -4.181 1.00 88.81 122 THR A O 1
ATOM 906 N N . THR A 1 123 ? 2.727 8.233 -2.397 1.00 87.75 123 THR A N 1
ATOM 907 C CA . THR A 1 123 ? 1.890 7.270 -3.128 1.00 87.75 123 THR A CA 1
ATOM 908 C C . THR A 1 123 ? 0.592 7.849 -3.704 1.00 87.75 123 THR A C 1
ATOM 910 O O . THR A 1 123 ? -0.075 7.173 -4.490 1.00 87.75 123 THR A O 1
ATOM 913 N N . ALA A 1 124 ? 0.213 9.071 -3.312 1.00 86.75 124 ALA A N 1
ATOM 914 C CA . ALA A 1 124 ? -0.657 10.018 -4.032 1.00 86.75 124 ALA A CA 1
ATOM 915 C C . ALA A 1 124 ? -1.173 11.104 -3.081 1.00 86.75 124 ALA A C 1
ATOM 917 O O . ALA A 1 124 ? -1.188 12.285 -3.422 1.00 86.75 124 ALA A O 1
ATOM 918 N N . ALA A 1 125 ? -1.682 10.694 -1.916 1.00 84.62 125 ALA A N 1
ATOM 919 C CA . ALA A 1 125 ? -2.430 11.569 -1.033 1.00 84.62 125 ALA A CA 1
ATOM 920 C C . ALA A 1 125 ? -1.498 12.234 -0.022 1.00 84.62 125 ALA A C 1
ATOM 922 O O . ALA A 1 125 ? -0.835 11.581 0.781 1.00 84.62 125 ALA A O 1
ATOM 923 N N . TRP A 1 126 ? -1.526 13.562 -0.021 1.00 79.75 126 TRP A N 1
ATOM 924 C CA . TRP A 1 126 ? -0.936 14.380 1.024 1.00 79.75 126 TRP A CA 1
ATOM 925 C C . TRP A 1 126 ? -2.036 15.208 1.685 1.00 79.75 126 TRP A C 1
ATOM 927 O O . TRP A 1 126 ? -2.918 15.759 1.026 1.00 79.75 126 TRP A O 1
ATOM 937 N N . THR A 1 127 ? -2.040 15.271 3.012 1.00 77.31 127 THR A N 1
ATOM 938 C CA . THR A 1 127 ? -2.979 16.103 3.771 1.00 77.31 127 THR A CA 1
ATOM 939 C C . THR A 1 127 ? -2.215 16.757 4.911 1.00 77.31 127 THR A C 1
ATOM 941 O O . THR A 1 127 ? -1.387 16.114 5.546 1.00 77.31 127 THR A O 1
ATOM 944 N N . CYS A 1 128 ? -2.523 18.022 5.198 1.00 76.81 128 CYS A N 1
ATOM 945 C CA . CYS A 1 128 ? -2.007 18.751 6.355 1.00 76.81 128 CYS A CA 1
ATOM 946 C C . CYS A 1 128 ? -3.129 18.894 7.405 1.00 76.81 128 CYS A C 1
ATOM 948 O O . CYS A 1 128 ? -3.749 19.958 7.511 1.00 76.81 128 CYS A O 1
ATOM 950 N N . PRO A 1 129 ? -3.508 17.813 8.123 1.00 81.94 129 PRO A N 1
ATOM 951 C CA . PRO A 1 129 ? -4.525 17.915 9.155 1.00 81.94 129 PRO A CA 1
ATOM 952 C C . PRO A 1 129 ? -3.961 18.695 10.346 1.00 81.94 129 PRO A C 1
ATOM 954 O O . PRO A 1 129 ? -2.842 18.466 10.784 1.00 81.94 129 PRO A O 1
ATOM 957 N N . GLY A 1 130 ? -4.756 19.608 10.899 1.00 85.44 130 GLY A N 1
ATOM 958 C CA . GLY A 1 130 ? -4.470 20.199 12.207 1.00 85.44 130 GLY A CA 1
ATOM 959 C C . GLY A 1 130 ? -5.123 19.405 13.345 1.00 85.44 130 GLY A C 1
ATOM 960 O O . GLY A 1 130 ? -6.083 18.664 13.091 1.00 85.44 130 GLY A O 1
ATOM 961 N N . PRO A 1 131 ? -4.732 19.642 14.611 1.00 86.62 131 PRO A N 1
ATOM 962 C CA . PRO A 1 131 ? -5.326 18.976 15.778 1.00 86.62 131 PRO A CA 1
ATOM 963 C C . PRO A 1 131 ? -6.838 19.217 15.891 1.00 86.62 131 PRO A C 1
ATOM 965 O O . PRO A 1 131 ? -7.597 18.360 16.333 1.00 86.62 131 PRO A O 1
ATOM 968 N N . LYS A 1 132 ? -7.312 20.377 15.418 1.00 88.12 132 LYS A N 1
ATOM 969 C CA . LYS A 1 132 ? -8.739 20.731 15.398 1.00 88.12 132 LYS A CA 1
ATOM 970 C C . LYS A 1 132 ? -9.494 20.218 14.166 1.00 88.12 132 LYS A C 1
ATOM 972 O O . LYS A 1 132 ? -10.695 20.454 14.079 1.00 88.12 132 LYS A O 1
ATOM 977 N N . SER A 1 133 ? -8.847 19.545 13.213 1.00 90.25 133 SER A N 1
ATOM 978 C CA . SER A 1 133 ? -9.516 18.974 12.032 1.00 90.25 133 SER A CA 1
ATOM 979 C C . SER A 1 133 ? -10.372 17.750 12.396 1.00 90.25 133 SER A C 1
ATOM 981 O O . SER A 1 133 ? -10.304 17.250 13.517 1.00 90.25 133 SER A O 1
ATOM 983 N N . ARG A 1 134 ? -11.194 17.239 11.463 1.00 89.81 134 ARG A N 1
ATOM 984 C CA . ARG A 1 134 ? -11.964 15.998 11.704 1.00 89.81 134 ARG A CA 1
ATOM 985 C C . ARG A 1 134 ? -11.036 14.818 12.005 1.00 89.81 134 ARG A C 1
ATOM 987 O O . ARG A 1 134 ? -11.277 14.103 12.971 1.00 89.81 134 ARG A O 1
ATOM 994 N N . ILE A 1 135 ? -9.966 14.687 11.217 1.00 89.12 135 ILE A N 1
ATOM 995 C CA . ILE A 1 135 ? -8.915 13.683 11.405 1.00 89.12 135 ILE A CA 1
ATOM 996 C C . ILE A 1 135 ? -8.221 13.896 12.750 1.00 89.12 135 ILE A C 1
ATOM 998 O O . ILE A 1 135 ? -8.149 12.967 13.541 1.00 89.12 135 ILE A O 1
ATOM 1002 N N . GLY A 1 136 ? -7.798 15.125 13.061 1.00 90.44 136 GLY A N 1
ATOM 1003 C CA . GLY A 1 136 ? -7.101 15.413 14.317 1.00 90.44 136 GLY A CA 1
ATOM 1004 C C . GLY A 1 136 ? -7.930 15.100 15.556 1.00 90.44 136 GLY A C 1
ATOM 1005 O O . GLY A 1 136 ? -7.461 14.386 16.438 1.00 90.44 136 GLY A O 1
ATOM 1006 N N . ARG A 1 137 ? -9.203 15.511 15.578 1.00 91.81 137 ARG A N 1
ATOM 1007 C CA . ARG A 1 137 ? -10.121 15.163 16.672 1.00 91.81 137 ARG A CA 1
ATOM 1008 C C . ARG A 1 137 ? -10.334 13.657 16.795 1.00 91.81 137 ARG A C 1
ATOM 1010 O O . ARG A 1 137 ? -10.462 13.166 17.914 1.00 91.81 137 ARG A O 1
ATOM 1017 N N . LEU A 1 138 ? -10.401 12.936 15.675 1.00 91.06 138 LEU A N 1
ATOM 1018 C CA . LEU A 1 138 ? -10.512 11.481 15.692 1.00 91.06 138 LEU A CA 1
ATOM 1019 C C . LEU A 1 138 ? -9.243 10.847 16.269 1.00 91.06 138 LEU A C 1
ATOM 1021 O O . LEU A 1 138 ? -9.354 10.067 17.206 1.00 91.06 138 LEU A O 1
ATOM 1025 N N . CYS A 1 139 ? -8.057 11.244 15.808 1.00 90.81 139 CYS A N 1
ATOM 1026 C CA . CYS A 1 139 ? -6.785 10.768 16.351 1.00 90.81 139 CYS A CA 1
ATOM 1027 C C . CYS A 1 139 ? -6.671 11.018 17.863 1.00 90.81 139 CYS A C 1
ATOM 1029 O O . CYS A 1 139 ? -6.308 10.107 18.604 1.00 90.81 139 CYS A O 1
ATOM 1031 N N . THR A 1 140 ? -7.067 12.202 18.346 1.00 91.25 140 THR A N 1
ATOM 1032 C CA . THR A 1 140 ? -7.125 12.497 19.787 1.00 91.25 140 THR A CA 1
ATOM 1033 C C . THR A 1 140 ? -8.084 11.563 20.521 1.00 91.25 140 THR A C 1
ATOM 1035 O O . THR A 1 140 ? -7.724 11.012 21.557 1.00 91.25 140 THR A O 1
ATOM 1038 N N . ARG A 1 141 ? -9.295 11.342 19.991 1.00 91.62 141 ARG A N 1
ATOM 1039 C CA . ARG A 1 141 ? -10.265 10.410 20.592 1.00 91.62 141 ARG A CA 1
ATOM 1040 C C . ARG A 1 141 ? -9.761 8.974 20.604 1.00 91.62 141 ARG A C 1
ATOM 1042 O O . ARG A 1 141 ? -10.092 8.249 21.530 1.00 91.62 141 ARG A O 1
ATOM 1049 N N . LEU A 1 142 ? -8.987 8.573 19.602 1.00 91.19 142 LEU A N 1
ATOM 1050 C CA . LEU A 1 142 ? -8.365 7.254 19.532 1.00 91.19 142 LEU A CA 1
ATOM 1051 C C . LEU A 1 142 ? -7.168 7.121 20.484 1.00 91.19 142 LEU A C 1
ATOM 1053 O O . LEU A 1 142 ? -6.792 6.001 20.807 1.00 91.19 142 LEU A O 1
ATOM 1057 N N . GLY A 1 143 ? -6.624 8.229 20.999 1.00 89.12 143 GLY A N 1
ATOM 1058 C CA . GLY A 1 143 ? -5.419 8.229 21.829 1.00 89.12 143 GLY A CA 1
ATOM 1059 C C . GLY A 1 143 ? -4.134 8.049 21.018 1.00 89.12 143 GLY A C 1
ATOM 1060 O O . GLY A 1 143 ? -3.139 7.581 21.560 1.00 89.12 143 GLY A O 1
ATOM 1061 N N . ALA A 1 144 ? -4.149 8.392 19.726 1.00 87.38 144 ALA A N 1
ATOM 1062 C CA . ALA A 1 144 ? -2.968 8.294 18.877 1.00 87.38 144 ALA A CA 1
ATOM 1063 C C . ALA A 1 144 ? -1.899 9.315 19.327 1.00 87.38 144 ALA A C 1
ATOM 1065 O O . ALA A 1 144 ? -2.224 10.504 19.449 1.00 87.38 144 ALA A O 1
ATOM 1066 N N . PRO A 1 145 ? -0.640 8.893 19.549 1.00 84.56 145 PRO A N 1
ATOM 1067 C CA . PRO A 1 145 ? 0.433 9.769 20.014 1.00 84.56 145 PRO A CA 1
ATOM 1068 C C . PRO A 1 145 ? 0.969 10.624 18.854 1.00 84.56 145 PRO A C 1
ATOM 1070 O O . PRO A 1 145 ? 2.004 10.325 18.271 1.00 84.56 145 PRO A O 1
ATOM 1073 N N . ILE A 1 146 ? 0.228 11.671 18.479 1.00 85.56 146 ILE A N 1
ATOM 1074 C CA . ILE A 1 146 ? 0.592 12.574 17.378 1.00 85.56 146 ILE A CA 1
ATOM 1075 C C . ILE A 1 146 ? 1.157 13.879 17.932 1.00 85.56 146 ILE A C 1
ATOM 1077 O O . ILE A 1 146 ? 0.446 14.637 18.598 1.00 85.56 146 ILE A O 1
ATOM 1081 N N . GLU A 1 147 ? 2.406 14.171 17.581 1.00 84.50 147 GLU A N 1
ATOM 1082 C CA . GLU A 1 147 ? 2.980 15.509 17.693 1.00 84.50 147 GLU A CA 1
ATOM 1083 C C . GLU A 1 147 ? 2.516 16.365 16.506 1.00 84.50 147 GLU A C 1
ATOM 1085 O O . GLU A 1 147 ? 2.726 16.028 15.340 1.00 84.50 147 GLU A O 1
ATOM 1090 N N . TRP A 1 148 ? 1.829 17.470 16.794 1.00 81.94 148 TRP A N 1
ATOM 1091 C CA . TRP A 1 148 ? 1.253 18.326 15.760 1.00 81.94 148 TRP A CA 1
ATOM 1092 C C . TRP A 1 148 ? 2.222 19.432 15.361 1.00 81.94 148 TRP A C 1
ATOM 1094 O O . TRP A 1 148 ? 2.284 20.471 16.016 1.00 81.94 148 TRP A O 1
ATOM 1104 N N . VAL A 1 149 ? 2.888 19.252 14.225 1.00 73.44 149 VAL A N 1
ATOM 1105 C CA . VAL A 1 149 ? 3.653 20.315 13.566 1.00 73.44 149 VAL A CA 1
ATOM 1106 C C . VAL A 1 149 ? 2.707 21.117 12.674 1.00 73.44 149 VAL A C 1
ATOM 1108 O O . VAL A 1 149 ? 1.988 20.565 11.839 1.00 73.44 149 VAL A O 1
ATOM 1111 N N . THR A 1 150 ? 2.657 22.435 12.865 1.00 67.06 150 THR A N 1
ATOM 1112 C CA . THR A 1 150 ? 1.788 23.318 12.066 1.00 67.06 150 THR A CA 1
ATOM 1113 C C . THR A 1 150 ? 2.605 24.092 11.043 1.00 67.06 150 THR A C 1
ATOM 1115 O O . THR A 1 150 ? 3.789 24.312 11.244 1.00 67.06 150 THR A O 1
ATOM 1118 N N . ILE A 1 151 ? 1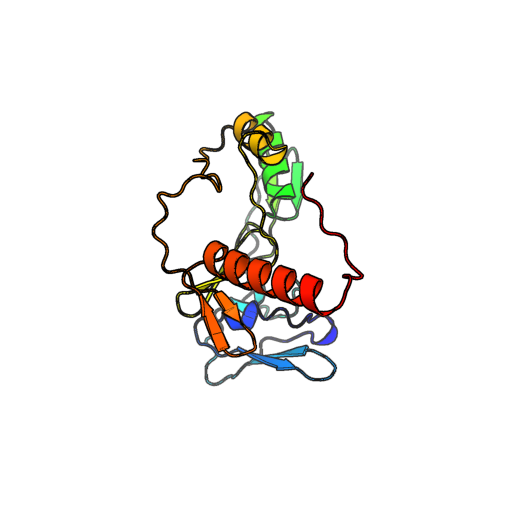.978 24.607 9.981 1.00 63.25 151 ILE A N 1
ATOM 1119 C CA . ILE A 1 151 ? 2.670 25.445 8.978 1.00 63.25 151 ILE A CA 1
ATOM 1120 C C . ILE A 1 151 ? 3.304 26.725 9.560 1.00 63.25 151 ILE A C 1
ATOM 1122 O O . ILE A 1 151 ? 4.045 27.416 8.870 1.00 63.25 151 ILE A O 1
ATOM 1126 N N . ARG A 1 152 ? 2.949 27.090 10.800 1.00 55.66 152 ARG A N 1
ATOM 1127 C CA . ARG A 1 152 ? 3.537 28.221 11.532 1.00 55.66 152 ARG A CA 1
ATOM 1128 C C . ARG A 1 152 ? 4.762 27.814 12.350 1.00 55.66 152 ARG A C 1
ATOM 1130 O O . ARG A 1 152 ? 5.381 28.676 12.966 1.00 55.66 152 ARG A O 1
ATOM 1137 N N . ASP A 1 153 ? 5.099 26.530 12.359 1.00 58.38 153 ASP A N 1
ATOM 1138 C CA . ASP A 1 153 ? 6.319 26.009 12.950 1.00 58.38 153 ASP A CA 1
ATOM 1139 C C . ASP A 1 153 ? 7.504 26.283 12.013 1.00 58.38 153 ASP A C 1
ATOM 1141 O O . ASP A 1 153 ? 7.892 25.491 11.153 1.00 58.38 153 ASP A O 1
ATOM 1145 N N . VAL A 1 154 ? 8.037 27.494 12.149 1.00 54.06 154 VAL A N 1
ATOM 1146 C CA . VAL A 1 154 ? 9.155 28.029 11.360 1.00 54.06 154 VAL A CA 1
ATOM 1147 C C . VAL A 1 154 ? 10.519 27.502 11.818 1.00 54.06 154 VAL A C 1
ATOM 1149 O O . VAL A 1 154 ? 11.549 27.963 11.330 1.00 54.06 154 VAL A O 1
ATOM 1152 N N . THR A 1 155 ? 10.556 26.562 12.767 1.00 54.53 155 THR A N 1
ATOM 1153 C CA . THR A 1 155 ? 11.815 25.978 13.247 1.00 54.53 155 THR A CA 1
ATOM 1154 C C . THR A 1 155 ? 12.374 24.911 12.303 1.00 54.53 155 THR A C 1
ATOM 1156 O O . THR A 1 155 ? 13.560 24.586 12.397 1.00 54.53 155 THR A O 1
ATOM 1159 N N . SER A 1 156 ? 11.571 24.414 11.350 1.00 51.16 156 SER A N 1
ATOM 1160 C CA . SER A 1 156 ? 12.032 23.457 10.341 1.00 51.16 156 SER A CA 1
ATOM 1161 C C . SER A 1 156 ? 13.069 24.092 9.399 1.00 51.16 156 SER A C 1
ATOM 1163 O O . SER A 1 156 ? 12.770 24.881 8.504 1.00 51.16 156 SER A O 1
ATOM 1165 N N . ARG A 1 157 ? 14.342 23.744 9.608 1.00 50.09 157 ARG A N 1
ATOM 1166 C CA . ARG A 1 157 ? 15.458 24.103 8.723 1.00 50.09 157 ARG A CA 1
ATOM 1167 C C . ARG A 1 157 ? 15.633 23.020 7.658 1.00 50.09 157 ARG A C 1
ATOM 1169 O O . ARG A 1 157 ? 16.580 22.247 7.713 1.00 50.09 157 ARG A O 1
ATOM 1176 N N . GLY A 1 158 ? 14.685 22.915 6.731 1.00 51.19 158 GLY A N 1
ATOM 1177 C CA . GLY A 1 158 ? 14.827 22.026 5.573 1.00 51.19 158 GLY A CA 1
ATOM 1178 C C . GLY A 1 158 ? 15.624 22.687 4.447 1.00 51.19 158 GLY A C 1
ATOM 1179 O O . GLY A 1 158 ? 15.403 23.864 4.155 1.00 51.19 158 GLY A O 1
ATOM 1180 N N . GLU A 1 159 ? 16.494 21.938 3.765 1.00 53.88 159 GLU A N 1
ATOM 1181 C CA . GLU A 1 159 ? 16.972 22.306 2.427 1.00 53.88 159 GLU A CA 1
ATOM 1182 C C . GLU A 1 159 ? 15.824 22.108 1.433 1.00 53.88 159 GLU A C 1
ATOM 1184 O O . GLU A 1 159 ? 15.580 21.006 0.948 1.00 53.88 159 GLU A O 1
ATOM 1189 N N . HIS A 1 160 ? 15.060 23.165 1.173 1.00 59.31 160 HIS A N 1
ATOM 1190 C CA . HIS A 1 160 ? 13.934 23.113 0.254 1.00 59.31 160 HIS A CA 1
ATOM 1191 C C . HIS A 1 160 ? 14.192 24.036 -0.927 1.00 59.31 160 HIS A C 1
ATOM 1193 O O . HIS A 1 160 ? 14.659 25.164 -0.785 1.00 59.31 160 HIS A O 1
ATOM 1199 N N . TRP A 1 161 ? 13.891 23.530 -2.118 1.00 56.31 161 TRP A N 1
ATOM 1200 C CA . TRP A 1 161 ? 14.130 24.243 -3.360 1.00 56.31 161 TRP A CA 1
ATOM 1201 C C . TRP A 1 161 ? 12.879 24.154 -4.218 1.00 56.31 161 TRP A C 1
ATOM 1203 O O . TRP A 1 161 ? 12.372 23.062 -4.466 1.00 56.31 161 TRP A O 1
ATOM 1213 N N . VAL A 1 162 ? 12.381 25.291 -4.692 1.00 60.03 162 VAL A N 1
ATOM 1214 C CA . VAL A 1 162 ? 11.361 25.304 -5.746 1.00 60.03 162 VAL A CA 1
ATOM 1215 C C . VAL A 1 162 ? 12.097 25.404 -7.069 1.00 60.03 162 VAL A C 1
ATOM 1217 O O . VAL A 1 162 ? 12.709 26.436 -7.336 1.00 60.03 162 VAL A O 1
ATOM 1220 N N . LEU A 1 163 ? 12.052 24.343 -7.876 1.00 59.62 163 LEU A N 1
ATOM 1221 C CA . LEU A 1 163 ? 12.544 24.358 -9.250 1.00 59.62 163 LEU A CA 1
ATOM 1222 C C . LEU A 1 163 ? 11.366 24.571 -10.199 1.00 59.62 163 LEU A C 1
ATOM 1224 O O . LEU A 1 163 ? 10.393 23.818 -10.183 1.00 59.62 163 LEU A O 1
ATOM 1228 N N . THR A 1 164 ? 11.436 25.604 -11.024 1.00 67.44 164 THR A N 1
ATOM 1229 C CA . THR A 1 164 ? 10.438 25.855 -12.062 1.00 67.44 164 THR A CA 1
ATOM 1230 C C . THR A 1 164 ? 10.802 25.152 -13.361 1.00 67.44 164 THR A C 1
ATOM 1232 O O . THR A 1 164 ? 11.953 24.794 -13.600 1.00 67.44 164 THR A O 1
ATOM 1235 N N . ARG A 1 165 ? 9.815 25.002 -14.252 1.00 61.31 165 ARG A N 1
ATOM 1236 C CA . ARG A 1 165 ? 10.020 24.417 -15.585 1.00 61.31 165 ARG A CA 1
ATOM 1237 C C . ARG A 1 165 ? 11.081 25.156 -16.415 1.00 61.31 165 ARG A C 1
ATOM 1239 O O . ARG A 1 165 ? 11.743 24.531 -17.230 1.00 61.31 165 ARG A O 1
ATOM 1246 N N . ASP A 1 166 ? 11.246 26.462 -16.209 1.00 77.06 166 ASP A N 1
ATOM 1247 C CA . ASP A 1 166 ? 12.283 27.285 -16.850 1.00 77.06 166 ASP A CA 1
ATOM 1248 C C . ASP A 1 166 ? 13.632 27.265 -16.101 1.00 77.06 166 ASP A C 1
ATOM 1250 O O . ASP A 1 166 ? 14.506 28.080 -16.383 1.00 77.06 166 ASP A O 1
ATOM 1254 N N . GLY A 1 167 ? 13.813 26.349 -15.145 1.00 75.19 167 GLY A N 1
ATOM 1255 C CA . GLY A 1 167 ? 15.085 26.105 -14.465 1.00 75.19 167 GLY A CA 1
ATOM 1256 C C . GLY A 1 167 ? 15.420 27.082 -13.337 1.00 75.19 167 GLY A C 1
ATOM 1257 O O . GLY A 1 167 ? 16.526 27.029 -12.798 1.00 75.19 167 GLY A O 1
ATOM 1258 N N . ARG A 1 168 ? 14.501 27.972 -12.938 1.00 75.06 168 ARG A N 1
ATOM 1259 C CA . ARG A 1 168 ? 14.735 28.873 -11.799 1.00 75.06 168 ARG A CA 1
ATOM 1260 C C . ARG A 1 168 ? 14.615 28.100 -10.498 1.00 75.06 168 ARG A C 1
ATOM 1262 O O . ARG A 1 168 ? 13.675 27.332 -10.310 1.00 75.06 168 ARG A O 1
ATOM 1269 N N . ARG A 1 169 ? 15.545 28.362 -9.584 1.00 76.75 169 ARG A N 1
ATOM 1270 C CA . ARG A 1 169 ? 15.590 27.768 -8.249 1.00 76.75 169 ARG A CA 1
ATOM 1271 C C . ARG A 1 169 ? 15.310 28.843 -7.206 1.00 76.75 169 ARG A C 1
ATOM 1273 O O . ARG A 1 169 ? 15.955 29.886 -7.224 1.00 76.75 169 ARG A O 1
ATOM 1280 N N . PHE A 1 170 ? 14.379 28.577 -6.299 1.00 75.69 170 PHE A N 1
ATOM 1281 C CA . PHE A 1 170 ? 14.108 29.418 -5.129 1.00 75.69 170 PHE A CA 1
ATOM 1282 C C . PHE A 1 170 ? 14.434 28.642 -3.862 1.00 75.69 170 PHE A C 1
ATOM 1284 O O . PHE A 1 170 ? 14.182 27.439 -3.821 1.00 75.69 170 PHE A O 1
ATOM 1291 N N . GLY A 1 171 ? 14.948 29.313 -2.833 1.00 66.56 171 GLY A N 1
ATOM 1292 C CA . GLY A 1 171 ? 15.262 28.698 -1.541 1.00 66.56 171 GLY A CA 1
ATOM 1293 C C . GLY A 1 171 ? 14.037 28.479 -0.651 1.00 66.56 171 GLY A C 1
ATOM 1294 O O . GLY A 1 171 ? 14.170 27.920 0.428 1.00 66.56 171 GLY A O 1
ATOM 1295 N N . SER A 1 172 ? 12.852 28.945 -1.070 1.00 68.31 172 SER A N 1
ATOM 1296 C CA . SER A 1 172 ? 11.576 28.627 -0.421 1.00 68.31 172 SER A CA 1
ATOM 1297 C C . SER A 1 172 ? 10.360 28.869 -1.318 1.00 68.31 172 SER A C 1
ATOM 1299 O O . SER A 1 172 ? 10.404 29.643 -2.279 1.00 68.31 172 SER A O 1
ATOM 1301 N N . THR A 1 173 ? 9.223 28.263 -0.963 1.00 64.56 173 THR A N 1
ATOM 1302 C CA . THR A 1 173 ? 7.917 28.577 -1.570 1.00 64.56 173 THR A CA 1
ATOM 1303 C C . THR A 1 173 ? 7.480 30.014 -1.296 1.00 64.56 173 THR A C 1
ATOM 1305 O O . THR A 1 173 ? 6.803 30.613 -2.129 1.00 64.56 173 THR A O 1
ATOM 1308 N N . ASP A 1 174 ? 7.882 30.599 -0.166 1.00 67.69 174 ASP A N 1
ATOM 1309 C CA . ASP A 1 174 ? 7.584 31.994 0.165 1.00 67.69 174 ASP A CA 1
ATOM 1310 C C . ASP A 1 174 ? 8.361 32.978 -0.715 1.00 67.69 174 ASP A C 1
ATOM 1312 O O . ASP A 1 174 ? 7.799 33.983 -1.159 1.00 67.69 174 ASP A O 1
ATOM 1316 N N . GLU A 1 175 ? 9.634 32.695 -0.994 1.00 71.69 175 GLU A N 1
ATOM 1317 C CA . GLU A 1 175 ? 10.461 33.460 -1.930 1.00 71.69 175 GLU A CA 1
ATOM 1318 C C . GLU A 1 175 ? 9.896 33.377 -3.355 1.00 71.69 175 GLU A C 1
ATOM 1320 O O . GLU A 1 175 ? 9.658 34.415 -3.984 1.00 71.69 175 GLU A O 1
ATOM 1325 N N . ALA A 1 176 ? 9.584 32.161 -3.821 1.00 73.06 176 ALA A N 1
ATOM 1326 C CA . ALA A 1 176 ? 8.935 31.934 -5.111 1.00 73.06 176 ALA A CA 1
ATOM 1327 C C . ALA A 1 176 ? 7.607 32.706 -5.207 1.00 73.06 176 ALA A C 1
ATOM 1329 O O . ALA A 1 176 ? 7.397 33.481 -6.146 1.00 73.06 176 ALA A O 1
ATOM 1330 N N . ARG A 1 177 ? 6.744 32.596 -4.183 1.00 70.56 177 ARG A N 1
ATOM 1331 C CA . ARG A 1 177 ? 5.459 33.307 -4.107 1.00 70.56 177 ARG A CA 1
ATOM 1332 C C . ARG A 1 177 ? 5.646 34.819 -4.136 1.00 70.56 177 ARG A C 1
ATOM 1334 O O . ARG A 1 177 ? 4.940 35.485 -4.885 1.00 70.56 177 ARG A O 1
ATOM 1341 N N . LYS A 1 178 ? 6.577 35.385 -3.358 1.00 76.44 178 LYS A N 1
ATOM 1342 C CA . LYS A 1 178 ? 6.857 36.835 -3.353 1.00 76.44 178 LYS A CA 1
ATOM 1343 C C . LYS A 1 178 ? 7.289 37.320 -4.735 1.00 76.44 178 LYS A C 1
ATOM 1345 O O . LYS A 1 178 ? 6.791 38.348 -5.198 1.00 76.44 178 LYS A O 1
ATOM 1350 N N . ARG A 1 179 ? 8.176 36.582 -5.410 1.00 76.00 179 ARG A N 1
ATOM 1351 C CA . ARG A 1 179 ? 8.675 36.949 -6.741 1.00 76.00 179 ARG A CA 1
ATOM 1352 C C . ARG A 1 179 ? 7.580 36.870 -7.800 1.00 76.00 179 ARG A C 1
ATOM 1354 O O . ARG A 1 179 ? 7.457 37.794 -8.602 1.00 76.00 179 ARG A O 1
ATOM 1361 N N . TRP A 1 180 ? 6.756 35.825 -7.781 1.00 74.31 180 TRP A N 1
ATOM 1362 C CA . TRP A 1 180 ? 5.628 35.690 -8.704 1.00 74.31 180 TRP A CA 1
ATOM 1363 C C . TRP A 1 180 ? 4.523 36.697 -8.425 1.00 74.31 180 TRP A C 1
ATOM 1365 O O . TRP A 1 180 ? 3.998 37.282 -9.360 1.00 74.31 180 TRP A O 1
ATOM 1375 N N . TRP A 1 181 ? 4.215 36.974 -7.159 1.00 67.06 181 TRP A N 1
ATOM 1376 C CA . TRP A 1 181 ? 3.244 37.999 -6.783 1.00 67.06 181 TRP A CA 1
ATOM 1377 C C . TRP A 1 181 ? 3.691 39.393 -7.234 1.00 67.06 181 TRP A C 1
ATOM 1379 O O . TRP A 1 181 ? 2.886 40.172 -7.738 1.00 67.06 181 TRP A O 1
ATOM 1389 N N . ALA A 1 182 ? 4.987 39.703 -7.121 1.00 64.62 182 ALA A N 1
ATOM 1390 C CA . ALA A 1 182 ? 5.560 40.936 -7.655 1.00 64.62 182 ALA A CA 1
ATOM 1391 C C . ALA A 1 182 ? 5.487 40.994 -9.191 1.00 64.62 182 ALA A C 1
ATOM 1393 O O . ALA A 1 182 ? 5.109 42.028 -9.741 1.00 64.62 182 ALA A O 1
ATOM 1394 N N . ALA A 1 183 ? 5.784 39.886 -9.879 1.00 66.06 183 ALA A N 1
ATOM 1395 C CA . ALA A 1 183 ? 5.664 39.785 -11.333 1.00 66.06 183 ALA A CA 1
ATOM 1396 C C . ALA A 1 183 ? 4.206 39.930 -11.808 1.00 66.06 183 ALA A C 1
ATOM 1398 O O . ALA A 1 183 ? 3.945 40.677 -12.744 1.00 66.06 183 ALA A O 1
ATOM 1399 N N . LEU A 1 184 ? 3.252 39.300 -11.117 1.00 62.31 184 LEU A N 1
ATOM 1400 C CA . LEU A 1 184 ? 1.813 39.399 -11.381 1.00 62.31 184 LEU A CA 1
ATOM 1401 C C . LEU A 1 184 ? 1.292 40.823 -11.171 1.00 62.31 184 LEU A C 1
ATOM 1403 O O . LEU A 1 184 ? 0.561 41.328 -12.017 1.00 62.31 184 LEU A O 1
ATOM 1407 N N . LYS A 1 185 ? 1.707 41.509 -10.096 1.00 60.91 185 LYS A N 1
ATOM 1408 C CA . LYS A 1 185 ? 1.372 42.927 -9.877 1.00 60.91 185 LYS A CA 1
ATOM 1409 C C . LYS A 1 185 ? 1.970 43.840 -10.946 1.00 60.91 185 LYS A C 1
ATOM 1411 O O . LYS A 1 185 ? 1.319 44.796 -11.359 1.00 60.91 185 LYS A O 1
ATOM 1416 N N . GLY A 1 186 ? 3.204 43.570 -11.377 1.00 59.75 186 GLY A N 1
ATOM 1417 C CA . GLY A 1 186 ? 3.850 44.300 -12.470 1.00 59.75 186 GLY A CA 1
ATOM 1418 C C . GLY A 1 186 ? 3.118 44.105 -13.798 1.00 59.75 186 GLY A C 1
ATOM 1419 O O . GLY A 1 186 ? 2.868 45.072 -14.509 1.00 59.75 186 GLY A O 1
ATOM 1420 N N . TRP A 1 187 ? 2.696 42.872 -14.081 1.00 55.50 187 TRP A N 1
ATOM 1421 C CA . TRP A 1 187 ? 1.929 42.519 -15.272 1.00 55.50 187 TRP A CA 1
ATOM 1422 C C . TRP A 1 187 ? 0.534 43.162 -15.268 1.00 55.50 187 TRP A C 1
ATOM 1424 O O . TRP A 1 187 ? 0.181 43.843 -16.223 1.00 55.50 187 TRP A O 1
ATOM 1434 N N . GLN A 1 188 ? -0.200 43.089 -14.150 1.00 57.12 188 GLN A N 1
ATOM 1435 C CA . GLN A 1 188 ? -1.508 43.742 -13.972 1.00 57.12 188 GLN A CA 1
ATOM 1436 C C . GLN A 1 188 ? -1.465 45.263 -14.179 1.00 57.12 188 GLN A C 1
ATOM 1438 O O . GLN A 1 188 ? -2.412 45.835 -14.716 1.00 57.12 188 GLN A O 1
ATOM 1443 N N . ARG A 1 189 ? -0.374 45.924 -13.765 1.00 57.50 189 ARG A N 1
ATOM 1444 C CA . ARG A 1 189 ? -0.169 47.364 -13.991 1.00 57.50 189 ARG A CA 1
ATOM 1445 C C . ARG A 1 189 ? 0.144 47.697 -15.451 1.00 57.50 189 ARG A C 1
ATOM 1447 O O . ARG A 1 189 ? -0.216 48.779 -15.894 1.00 57.50 189 ARG A O 1
ATOM 1454 N N . ALA A 1 190 ? 0.801 46.794 -16.177 1.00 55.56 190 ALA A N 1
ATOM 1455 C CA . ALA A 1 190 ? 1.190 46.998 -17.571 1.00 55.56 190 ALA A CA 1
ATOM 1456 C C . ALA A 1 190 ? 0.062 46.690 -18.573 1.00 55.56 190 ALA A C 1
ATOM 1458 O O . ALA A 1 190 ? 0.041 47.277 -19.650 1.00 55.56 190 ALA A O 1
ATOM 1459 N N . THR A 1 191 ? -0.876 45.795 -18.237 1.00 56.31 191 THR A N 1
ATOM 1460 C CA . THR A 1 191 ? -1.930 45.328 -19.161 1.00 56.31 191 THR A CA 1
ATOM 1461 C C . THR A 1 191 ? -3.333 45.867 -18.861 1.00 56.31 191 THR A C 1
ATOM 1463 O O . THR A 1 191 ? -4.280 45.480 -19.538 1.00 56.31 191 THR A O 1
ATOM 1466 N N . GLY A 1 192 ? -3.502 46.747 -17.865 1.00 53.88 192 GLY A N 1
ATOM 1467 C CA . GLY A 1 192 ? -4.791 47.400 -17.576 1.00 53.88 192 GLY A CA 1
ATOM 1468 C C . GLY A 1 192 ? -5.882 46.490 -16.989 1.00 53.88 192 GLY A 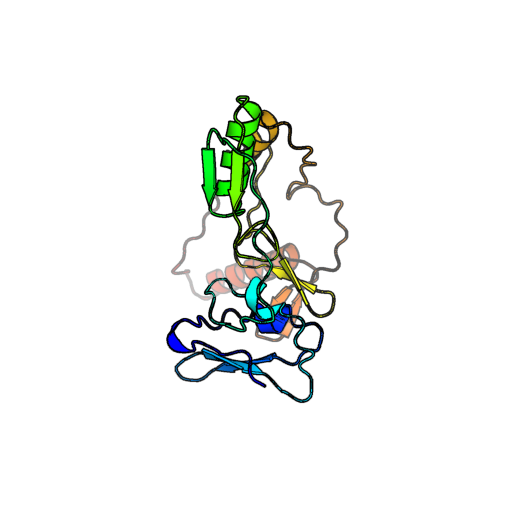C 1
ATOM 1469 O O . GLY A 1 192 ? -7.046 46.878 -16.963 1.00 53.88 192 GLY A O 1
ATOM 1470 N N . GLY A 1 193 ? -5.529 45.298 -16.498 1.00 56.72 193 GLY A N 1
ATOM 1471 C CA . GLY A 1 193 ? -6.458 44.344 -15.880 1.00 56.72 193 GLY A CA 1
ATOM 1472 C C . GLY A 1 193 ? -6.012 42.887 -16.043 1.00 56.72 193 GLY A C 1
ATOM 1473 O O . GLY A 1 193 ? -5.291 42.549 -16.978 1.00 56.72 193 GLY A O 1
ATOM 1474 N N . SER A 1 194 ? -6.434 42.016 -15.120 1.00 52.12 194 SER A N 1
ATOM 1475 C CA . SER A 1 194 ? -6.257 40.554 -15.187 1.00 52.12 194 SER A CA 1
ATOM 1476 C C . SER A 1 194 ? -7.629 39.878 -15.307 1.00 52.12 194 SER A C 1
ATOM 1478 O O . SER A 1 194 ? -8.546 40.311 -14.610 1.00 52.12 194 SER A O 1
ATOM 1480 N N . PRO A 1 195 ? -7.7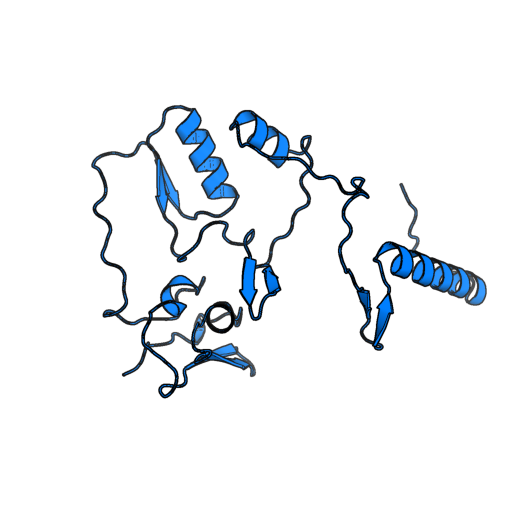87 38.797 -16.100 1.00 48.62 195 PRO A N 1
ATOM 1481 C CA . PRO A 1 195 ? -9.026 38.012 -16.156 1.00 48.62 195 PRO A CA 1
ATOM 1482 C C . PRO A 1 195 ? -9.292 37.195 -14.879 1.00 48.62 195 PRO A C 1
ATOM 1484 O O . PRO A 1 195 ? -10.379 36.652 -14.711 1.00 48.62 195 PRO A O 1
ATOM 1487 N N . ILE A 1 196 ? -8.320 37.098 -13.967 1.00 46.03 196 ILE A N 1
ATOM 1488 C CA . ILE A 1 196 ? -8.460 36.379 -12.697 1.00 46.03 196 ILE A CA 1
ATOM 1489 C C . ILE A 1 196 ? -8.336 37.383 -11.551 1.00 46.03 196 ILE A C 1
ATOM 1491 O O . ILE A 1 196 ? -7.260 37.947 -11.317 1.00 46.03 196 ILE A O 1
ATOM 1495 N N . CYS A 1 197 ? -9.446 37.598 -10.844 1.00 44.09 197 CYS A N 1
ATOM 1496 C CA . CYS A 1 197 ? -9.502 38.332 -9.587 1.00 44.09 197 CYS A CA 1
ATOM 1497 C C . CYS A 1 197 ? -9.188 37.353 -8.446 1.00 44.09 197 CYS A C 1
ATOM 1499 O O . CYS A 1 197 ? -10.032 36.551 -8.061 1.00 44.09 197 CYS A O 1
ATOM 1501 N N . MET A 1 198 ? -7.954 37.372 -7.940 1.00 41.88 198 MET A N 1
ATOM 1502 C CA . MET A 1 198 ? -7.599 36.660 -6.710 1.00 41.88 198 MET A CA 1
ATOM 1503 C C . MET A 1 198 ? -7.638 37.651 -5.550 1.00 41.88 198 MET A C 1
ATOM 1505 O O . MET A 1 198 ? -6.692 38.416 -5.354 1.00 41.88 198 MET A O 1
ATOM 1509 N N . THR A 1 199 ? -8.732 37.648 -4.792 1.00 41.69 199 THR A N 1
ATOM 1510 C CA . THR A 1 199 ? -8.820 38.351 -3.508 1.00 41.69 199 THR A CA 1
ATOM 1511 C C . THR A 1 199 ? -8.516 37.367 -2.381 1.00 41.69 199 THR A C 1
ATOM 1513 O O . THR A 1 199 ? -8.952 36.218 -2.412 1.00 41.69 199 THR A O 1
ATOM 1516 N N . GLN A 1 200 ? -7.733 37.796 -1.390 1.00 34.56 200 GLN A N 1
ATOM 1517 C CA . GLN A 1 200 ? -7.665 37.087 -0.111 1.00 34.56 200 GLN A CA 1
ATOM 1518 C C . GLN A 1 200 ? -8.985 37.338 0.626 1.00 34.56 200 GLN A C 1
ATOM 1520 O O . GLN A 1 200 ? -9.412 38.491 0.706 1.00 34.56 200 GLN A O 1
ATOM 1525 N N . ALA A 1 201 ? -9.628 36.270 1.098 1.00 34.78 201 ALA A N 1
ATOM 1526 C CA . ALA A 1 201 ? -10.715 36.339 2.072 1.00 34.78 201 ALA A CA 1
ATOM 1527 C C . ALA A 1 201 ? -10.140 36.250 3.490 1.00 34.78 201 ALA A C 1
ATOM 1529 O O . ALA A 1 201 ? -9.151 35.496 3.664 1.00 34.78 201 ALA A O 1
#

Mean predicted aligned error: 10.58 Å

Foldseek 3Di:
DDFAFQQVQDQQLCQCCQQVPQNQWDWDDDVGITIDGNPVRDPLCLQSCQRDPSNGTDDPVNDDDDDDDDPDWPEEFEAQAPVSVLVQLVCVVVVTRYHYHHSHPDHHQQHAFGDGPNDTHGSHDDDQDACPHPSNVSCVVSVPPDDRDDPPNPVDPDQDWDADPVGDIDSDPVRVCVVVVVVVVVVCVVPVHDPDDDDDD

Radius of gyration: 23.12 Å; Cα contacts (8 Å, |Δi|>4): 240; chains: 1; bounding box: 36×67×48 Å

Nearest PDB structures (foldseek):
  3ka7-assembly1_A  TM=6.048E-01  e=1.464E-04  Methanosarcina mazei
  6cr0-assembly1_A  TM=9.137E-01  e=4.657E-03  Shinella sp. HZN7
  8p84-assembly1_A  TM=7.544E-01  e=2.454E-03  Thermoanaerobacterales bacterium
  1i8t-assembly1_B  TM=8.379E-01  e=1.142E-02  Escherichia coli
  8eeg-assembly1_A  TM=8.743E-01  e=1.475E-02  Corynebacterium ammoniagenes

Solvent-accessible surface area (backbone atoms only — not comparable to full-atom values): 12547 Å² total; per-residue (Å²): 141,71,74,42,70,46,50,89,61,40,83,58,82,49,46,38,38,53,61,33,93,65,61,24,37,44,78,48,77,69,100,60,27,35,81,46,74,41,76,93,47,52,80,78,81,38,55,50,46,28,46,34,93,63,60,33,47,47,46,86,91,56,56,75,77,83,75,89,72,78,89,81,62,78,43,78,37,79,39,41,24,68,69,32,47,53,49,48,51,53,43,40,75,72,73,41,50,64,46,78,44,59,82,46,80,63,68,28,57,42,65,30,63,47,67,44,97,93,39,79,44,69,60,71,55,82,82,87,74,46,68,87,34,76,64,26,46,47,38,57,74,71,64,54,94,72,84,84,80,50,97,81,58,77,79,72,84,68,98,47,72,44,73,46,97,88,70,49,74,28,79,29,70,67,55,46,47,52,53,49,53,52,50,50,54,53,47,37,70,73,63,80,57,64,99,69,86,85,75,90,129

pLDDT: mean 83.85, std 15.74, range [34.56, 98.31]